Protein AF-A0A1G5XU68-F1 (afdb_monomer)

Sequence (215 aa):
MKKSHYMFIVIAGVYFLVAMTNLFGILNVGNNIFMALSLSALLLSISDFFYKSLMILENDNIFQCELQVMIKFLEQKEAADVVSPLILIDNYIGNLKMIKGYDPKYVFVNPAEFSKTKRYKFTYLLAIAFFVLGIMVFIFIPFINVDLINEREVASITLFAFAIMMLCMYLDEKNIDIQTTSAEIVGVKYPEVRRAFSDFDSYCFECYRYKKEKE

Structure (mmCIF, N/CA/C/O backbone):
data_AF-A0A1G5XU68-F1
#
_entry.id   AF-A0A1G5XU68-F1
#
loop_
_atom_site.group_PDB
_atom_site.id
_atom_site.type_symbol
_atom_site.label_atom_id
_atom_site.label_alt_id
_atom_site.label_comp_id
_atom_site.label_asym_id
_atom_site.label_entity_id
_atom_site.label_seq_id
_atom_site.pdbx_PDB_ins_code
_atom_site.Cartn_x
_atom_site.Cartn_y
_atom_site.Cartn_z
_atom_site.occupancy
_atom_site.B_iso_or_equiv
_atom_site.auth_seq_id
_atom_site.auth_comp_id
_atom_site.auth_asym_id
_atom_site.auth_atom_id
_atom_site.pdbx_PDB_model_num
ATOM 1 N N . MET A 1 1 ? -0.043 -15.123 10.222 1.00 42.09 1 MET A N 1
ATOM 2 C CA . MET A 1 1 ? -1.475 -15.060 10.609 1.00 42.09 1 MET A CA 1
ATOM 3 C C . MET A 1 1 ? -1.987 -16.227 11.481 1.00 42.09 1 MET A C 1
ATOM 5 O O . MET A 1 1 ? -2.922 -15.998 12.236 1.00 42.09 1 MET A O 1
ATOM 9 N N . LYS A 1 2 ? -1.388 -17.439 11.495 1.00 35.41 2 LYS A N 1
ATOM 10 C CA . LYS A 1 2 ? -1.884 -18.584 12.313 1.00 35.41 2 LYS A CA 1
ATOM 11 C C . LYS A 1 2 ? -1.953 -18.340 13.838 1.00 35.41 2 LYS A C 1
ATOM 13 O O . LYS A 1 2 ? -2.866 -18.831 14.485 1.00 35.41 2 LYS A O 1
ATOM 18 N N . LYS A 1 3 ? -1.046 -17.541 14.418 1.00 44.66 3 LYS A N 1
ATOM 19 C CA . LYS A 1 3 ? -1.071 -17.201 15.861 1.00 44.66 3 LYS A CA 1
ATOM 20 C C . LYS A 1 3 ? -2.170 -16.197 16.255 1.00 44.66 3 LYS A C 1
ATOM 22 O O . LYS A 1 3 ? -2.534 -16.140 17.421 1.00 44.66 3 LYS A O 1
ATOM 27 N N . SER A 1 4 ? -2.723 -15.444 15.300 1.00 49.56 4 SER A N 1
ATOM 28 C CA . SER A 1 4 ? -3.759 -14.430 15.563 1.00 49.56 4 SER A CA 1
ATOM 29 C C . SER A 1 4 ? -5.151 -15.044 15.775 1.00 49.56 4 SER A C 1
ATOM 31 O O . SER A 1 4 ? -5.946 -14.488 16.523 1.00 49.56 4 SER A O 1
ATOM 33 N N . HIS A 1 5 ? -5.423 -16.229 15.216 1.00 52.72 5 HIS A N 1
ATOM 34 C CA . HIS A 1 5 ? -6.726 -16.892 15.350 1.00 52.72 5 HIS A CA 1
ATOM 35 C C . HIS A 1 5 ? -6.989 -17.332 16.799 1.00 52.72 5 HIS A C 1
ATOM 37 O O . HIS A 1 5 ? -8.089 -17.165 17.316 1.00 52.72 5 HIS A O 1
ATOM 43 N N . TYR A 1 6 ? -5.950 -17.809 17.491 1.00 68.12 6 TYR A N 1
ATOM 44 C CA . TYR A 1 6 ? -6.038 -18.181 18.904 1.00 68.12 6 TYR A CA 1
ATOM 45 C C . TYR A 1 6 ? -6.293 -16.978 19.815 1.00 68.12 6 TYR A C 1
ATOM 47 O O . TYR A 1 6 ? -7.010 -17.110 20.798 1.00 68.12 6 TYR A O 1
ATOM 55 N N . MET A 1 7 ? -5.767 -15.797 19.476 1.00 58.59 7 MET A N 1
ATOM 56 C CA . MET A 1 7 ? -6.023 -14.577 20.246 1.00 58.59 7 MET A CA 1
ATOM 57 C C . MET A 1 7 ? -7.504 -14.177 20.178 1.00 58.59 7 MET A C 1
ATOM 59 O O . MET A 1 7 ? -8.079 -13.842 21.207 1.00 58.59 7 MET A O 1
ATOM 63 N N . PHE A 1 8 ? -8.147 -14.295 19.011 1.00 63.59 8 PHE A N 1
ATOM 64 C CA . PHE A 1 8 ? -9.586 -14.037 18.879 1.00 63.59 8 PHE A CA 1
ATOM 65 C C . PHE A 1 8 ? -10.440 -15.027 19.673 1.00 63.59 8 PHE A C 1
ATOM 67 O O . PHE A 1 8 ? -11.396 -14.616 20.321 1.00 63.59 8 PHE A O 1
ATOM 74 N N . ILE A 1 9 ? -10.068 -16.311 19.683 1.00 77.50 9 ILE A N 1
ATOM 75 C CA . ILE A 1 9 ? -10.756 -17.331 20.488 1.00 77.50 9 ILE A CA 1
ATOM 76 C C . ILE A 1 9 ? -10.599 -17.040 21.986 1.00 77.50 9 ILE A C 1
ATOM 78 O O . ILE A 1 9 ? -11.570 -17.137 22.732 1.00 77.50 9 ILE A O 1
ATOM 82 N N . VAL A 1 10 ? -9.400 -16.646 22.430 1.00 75.00 10 VAL A N 1
ATOM 83 C CA . VAL A 1 10 ? -9.152 -16.268 23.830 1.00 75.00 10 VAL A CA 1
ATOM 84 C C . VAL A 1 10 ? -9.979 -15.041 24.214 1.00 75.00 10 VAL A C 1
ATOM 86 O O . VAL A 1 10 ? -10.645 -15.068 25.243 1.00 75.00 10 VAL A O 1
ATOM 89 N N . ILE A 1 11 ? -10.004 -13.999 23.378 1.00 72.25 11 ILE A N 1
ATOM 90 C CA . ILE A 1 11 ? -10.820 -12.798 23.615 1.00 72.25 11 ILE A CA 1
ATOM 91 C C . ILE A 1 11 ? -12.309 -13.163 23.672 1.00 72.25 11 ILE A C 1
ATOM 93 O O . ILE A 1 11 ? -12.993 -12.763 24.609 1.00 72.25 11 ILE A O 1
ATOM 97 N N . ALA A 1 12 ? -12.804 -13.973 22.732 1.00 78.38 12 ALA A N 1
ATOM 98 C CA . ALA A 1 12 ? -14.190 -14.436 22.731 1.00 78.38 12 ALA A CA 1
ATOM 99 C C . ALA A 1 12 ? -14.537 -15.226 24.005 1.00 78.38 12 ALA A C 1
ATOM 101 O O . ALA A 1 12 ? -15.585 -14.993 24.603 1.00 78.38 12 ALA A O 1
ATOM 102 N N . GLY A 1 13 ? -13.640 -16.107 24.460 1.00 81.75 13 GLY A N 1
ATOM 103 C CA . GLY A 1 13 ? -13.803 -16.852 25.710 1.00 81.75 13 GLY A CA 1
ATOM 104 C C . GLY A 1 13 ? -13.844 -15.944 26.941 1.00 81.75 13 GLY A C 1
ATOM 105 O O . GLY A 1 13 ? -14.699 -16.121 27.805 1.00 81.75 13 GLY A O 1
ATOM 106 N N . VAL A 1 14 ? -12.974 -14.932 27.000 1.00 77.94 14 VAL A N 1
ATOM 107 C CA . VAL A 1 14 ? -12.976 -13.935 28.082 1.00 77.94 14 VAL A CA 1
ATOM 108 C C . VAL A 1 14 ? -14.287 -13.146 28.092 1.00 77.94 14 VAL A C 1
ATOM 110 O O . VAL A 1 14 ? -14.907 -13.033 29.145 1.00 77.94 14 VAL A O 1
ATOM 113 N N . TYR A 1 15 ? -14.763 -12.663 26.941 1.00 73.06 15 TYR A N 1
ATOM 114 C CA . TYR A 1 15 ? -16.032 -11.928 26.859 1.00 73.06 15 TYR A CA 1
ATOM 115 C C . TYR A 1 15 ? -17.247 -12.791 27.198 1.00 73.06 15 TYR A C 1
ATOM 117 O O . TYR A 1 15 ? -18.168 -12.313 27.857 1.00 73.06 15 TYR A O 1
ATOM 125 N N . PHE A 1 16 ? -17.235 -14.067 26.810 1.00 81.69 16 PHE A N 1
ATOM 126 C CA . PHE A 1 16 ? -18.268 -15.017 27.210 1.00 81.69 16 PHE A CA 1
ATOM 127 C C . PHE A 1 16 ? -18.298 -15.200 28.732 1.00 81.69 16 PHE A C 1
ATOM 129 O O . PHE A 1 16 ? -19.364 -15.126 29.338 1.00 81.69 16 PHE A O 1
ATOM 136 N N . LEU A 1 17 ? -17.134 -15.368 29.368 1.00 79.75 17 LEU A N 1
ATOM 137 C CA . LEU A 1 17 ? -17.038 -15.466 30.826 1.00 79.75 17 LEU A CA 1
ATOM 138 C C . LEU A 1 17 ? -17.522 -14.187 31.513 1.00 79.75 17 LEU A C 1
ATOM 140 O O . LEU A 1 17 ? -18.330 -14.283 32.431 1.00 79.75 17 LEU A O 1
ATOM 144 N N . VAL A 1 18 ? -17.104 -13.009 31.035 1.00 75.25 18 VAL A N 1
ATOM 145 C CA . VAL A 1 18 ? -17.568 -11.710 31.552 1.00 75.25 18 VAL A CA 1
ATOM 146 C C . VAL A 1 18 ? -19.093 -11.603 31.452 1.00 75.25 18 VAL A C 1
ATOM 148 O O . VAL A 1 18 ? -19.747 -11.270 32.441 1.00 75.25 18 VAL A O 1
ATOM 151 N N . ALA A 1 19 ? -19.678 -11.956 30.304 1.00 76.19 19 ALA A N 1
ATOM 152 C CA . ALA A 1 19 ? -21.125 -11.939 30.101 1.00 76.19 19 ALA A CA 1
ATOM 153 C C . ALA A 1 19 ? -21.862 -12.898 31.051 1.00 76.19 19 ALA A C 1
ATOM 155 O O . ALA A 1 19 ? -22.846 -12.500 31.673 1.00 76.19 19 ALA A O 1
ATOM 156 N N . MET A 1 20 ? -21.363 -14.127 31.225 1.00 77.19 20 MET A N 1
ATOM 157 C CA . MET A 1 20 ? -21.932 -15.089 32.175 1.00 77.19 20 MET A CA 1
ATOM 158 C C . MET A 1 20 ? -21.838 -14.569 33.613 1.00 77.19 20 MET A C 1
ATOM 160 O O . MET A 1 20 ? -22.822 -14.597 34.344 1.00 77.19 20 MET A O 1
ATOM 164 N N . THR A 1 21 ? -20.686 -14.040 34.027 1.00 77.44 21 THR A N 1
ATOM 165 C CA . THR A 1 21 ? -20.512 -13.493 35.382 1.00 77.44 21 THR A CA 1
ATOM 166 C C . THR A 1 21 ? -21.375 -12.259 35.649 1.00 77.44 21 THR A C 1
ATOM 168 O O . THR A 1 21 ? -21.818 -12.076 36.781 1.00 77.44 21 THR A O 1
ATOM 171 N N . ASN A 1 22 ? -21.665 -11.451 34.624 1.00 72.44 22 ASN A N 1
ATOM 172 C CA . ASN A 1 22 ? -22.612 -10.340 34.715 1.00 72.44 22 ASN A CA 1
ATOM 173 C C . ASN A 1 22 ? -24.056 -10.842 34.869 1.00 72.44 22 ASN A C 1
ATOM 175 O O . ASN A 1 22 ? -24.775 -10.393 35.755 1.00 72.44 22 ASN A O 1
ATOM 179 N N . LEU A 1 23 ? -24.460 -11.849 34.084 1.00 77.88 23 LEU A N 1
ATOM 180 C CA . LEU A 1 23 ? -25.776 -12.492 34.211 1.00 77.88 23 LEU A CA 1
ATOM 181 C C . LEU A 1 23 ? -26.014 -13.091 35.606 1.00 77.88 23 LEU A C 1
ATOM 183 O O . LEU A 1 23 ? -27.137 -13.061 36.102 1.00 77.88 23 LEU A O 1
ATOM 187 N N . PHE A 1 24 ? -24.964 -13.606 36.251 1.00 78.94 24 PHE A N 1
ATOM 188 C CA . PHE A 1 24 ? -25.027 -14.119 37.624 1.00 78.94 24 PHE A CA 1
ATOM 189 C C . PHE A 1 24 ? -24.862 -13.037 38.706 1.00 78.94 24 PHE A C 1
ATOM 191 O O . PHE A 1 24 ? -24.794 -13.373 39.887 1.00 78.94 24 PHE A O 1
ATOM 198 N N . GLY A 1 25 ? -24.780 -11.754 38.333 1.00 58.97 25 GLY A N 1
ATOM 199 C CA . GLY A 1 25 ? -24.644 -10.635 39.271 1.00 58.97 25 GLY A CA 1
ATOM 200 C C . GLY A 1 25 ? -23.306 -10.589 40.020 1.00 58.97 25 GLY A C 1
ATOM 201 O O . GLY A 1 25 ? -23.187 -9.880 41.015 1.00 58.97 25 GLY A O 1
ATOM 202 N N . ILE A 1 26 ? -22.301 -11.345 39.566 1.00 64.81 26 ILE A N 1
ATOM 203 C CA . ILE A 1 26 ? -20.952 -11.389 40.157 1.00 64.81 26 ILE A CA 1
ATOM 204 C C . ILE A 1 26 ? -20.131 -10.174 39.701 1.00 64.81 26 ILE A C 1
ATOM 206 O O . ILE A 1 26 ? -19.296 -9.664 40.444 1.00 64.81 26 ILE A O 1
ATOM 210 N N . LEU A 1 27 ? -20.370 -9.710 38.473 1.00 58.72 27 LEU A N 1
ATOM 211 C CA . LEU A 1 27 ? -19.670 -8.596 37.839 1.00 58.72 27 LEU A CA 1
ATOM 212 C C . LEU A 1 27 ? -20.686 -7.531 37.436 1.00 58.72 27 LEU A C 1
ATOM 214 O O . LEU A 1 27 ? -21.556 -7.805 36.623 1.00 58.72 27 LEU A O 1
ATOM 218 N N . ASN A 1 28 ? -20.575 -6.325 37.989 1.00 60.12 28 ASN A N 1
ATOM 219 C CA . ASN A 1 28 ? -21.469 -5.223 37.647 1.00 60.12 28 ASN A CA 1
ATOM 220 C C . ASN A 1 28 ? -20.895 -4.492 36.425 1.00 60.12 28 ASN A C 1
ATOM 222 O O . ASN A 1 28 ? -19.935 -3.730 36.549 1.00 60.12 28 ASN A O 1
ATOM 226 N N . VAL A 1 29 ? -21.409 -4.791 35.233 1.00 63.69 29 VAL A N 1
ATOM 227 C CA . VAL A 1 29 ? -21.000 -4.089 34.008 1.00 63.69 29 VAL A CA 1
ATOM 228 C C . VAL A 1 29 ? -21.755 -2.764 33.952 1.00 63.69 29 VAL A C 1
ATOM 230 O O . VAL A 1 29 ? -22.984 -2.755 33.958 1.00 63.69 29 VAL A O 1
ATOM 233 N N . GLY A 1 30 ? -21.026 -1.646 33.920 1.00 62.50 30 GLY A N 1
ATOM 234 C CA . GLY A 1 30 ? -21.628 -0.317 33.830 1.00 62.50 30 GLY A CA 1
ATOM 235 C C . GLY A 1 30 ? -22.312 -0.096 32.479 1.00 62.50 30 GLY A C 1
ATOM 236 O O . GLY A 1 30 ? -22.035 -0.796 31.502 1.00 62.50 30 GLY A O 1
ATOM 237 N N . ASN A 1 31 ? -23.162 0.927 32.369 1.00 67.62 31 ASN A N 1
ATOM 238 C CA . ASN A 1 31 ? -23.877 1.209 31.118 1.00 67.62 31 ASN A CA 1
ATOM 239 C C . ASN A 1 31 ? -22.933 1.635 29.959 1.00 67.62 31 ASN A C 1
ATOM 241 O O . ASN A 1 31 ? -23.344 1.714 28.801 1.00 67.62 31 ASN A O 1
ATOM 245 N N . ASN A 1 32 ? -21.643 1.859 30.226 1.00 80.69 32 ASN A N 1
ATOM 246 C CA . ASN A 1 32 ? -20.636 2.397 29.300 1.00 80.69 32 ASN A CA 1
ATOM 247 C C . ASN A 1 32 ? -20.267 1.502 28.100 1.00 80.69 32 ASN A C 1
ATOM 249 O O . ASN A 1 32 ? -19.361 1.845 27.338 1.00 80.69 32 ASN A O 1
ATOM 253 N N . ILE A 1 33 ? -20.944 0.368 27.903 1.00 82.88 33 ILE A N 1
ATOM 254 C CA . ILE A 1 33 ? -20.676 -0.586 26.816 1.00 82.88 33 ILE A CA 1
ATOM 255 C C . ILE A 1 33 ? -20.714 0.106 25.445 1.00 82.88 33 ILE A C 1
ATOM 257 O O . ILE A 1 33 ? -19.816 -0.095 24.628 1.00 82.88 33 ILE A O 1
ATOM 261 N N . PHE A 1 34 ? -21.710 0.961 25.193 1.00 83.56 34 PHE A N 1
ATOM 262 C CA . PHE A 1 34 ? -21.836 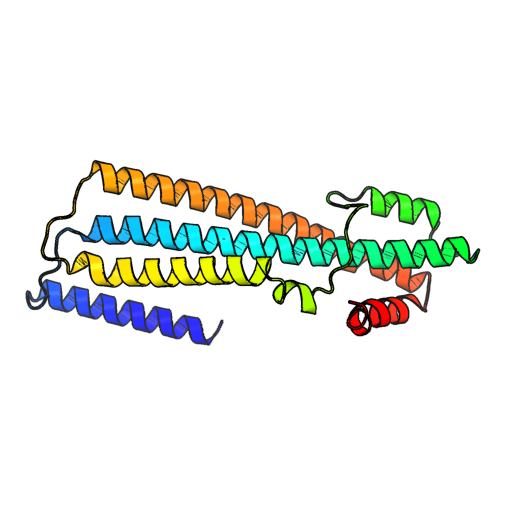1.664 23.910 1.00 83.56 34 PHE A CA 1
ATOM 263 C C . PHE A 1 34 ? -20.697 2.655 23.662 1.00 83.56 34 PHE A C 1
ATOM 265 O O . PHE A 1 34 ? -20.208 2.766 22.537 1.00 83.56 34 PHE A O 1
ATOM 272 N N . MET A 1 35 ? -20.231 3.333 24.712 1.00 85.75 35 MET A N 1
ATOM 273 C CA . MET A 1 35 ? -19.074 4.222 24.627 1.00 85.75 35 MET A CA 1
ATOM 274 C C . MET A 1 35 ? -17.794 3.426 24.345 1.00 85.75 35 MET A C 1
ATOM 276 O O . MET A 1 35 ? -17.024 3.789 23.457 1.00 85.75 35 MET A O 1
ATOM 280 N N . ALA A 1 36 ? -17.601 2.297 25.035 1.00 88.38 36 ALA A N 1
ATOM 281 C CA . ALA A 1 36 ? -16.465 1.401 24.825 1.00 88.38 36 ALA A CA 1
ATOM 282 C C . ALA A 1 36 ? -16.416 0.859 23.389 1.00 88.38 36 ALA A C 1
ATOM 284 O O . ALA A 1 36 ? -15.364 0.888 22.751 1.00 88.38 36 ALA A O 1
ATOM 285 N N . LEU A 1 37 ? -17.556 0.403 22.860 1.00 89.44 37 LEU A N 1
ATOM 286 C CA . LEU A 1 37 ? -17.691 -0.072 21.481 1.00 89.44 37 LEU A CA 1
ATOM 287 C C . LEU A 1 37 ? -17.380 1.032 20.469 1.00 89.44 37 LEU A C 1
ATOM 289 O O . LEU A 1 37 ? -16.582 0.825 19.562 1.00 89.44 37 LEU A O 1
ATOM 293 N N . SER A 1 38 ? -17.965 2.215 20.642 1.00 91.62 38 SER A N 1
ATOM 294 C CA . SER A 1 38 ? -17.815 3.310 19.677 1.00 91.62 38 SER A CA 1
ATOM 295 C C . SER A 1 38 ? -16.383 3.839 19.647 1.00 91.62 38 SER A C 1
ATOM 297 O O . SER A 1 38 ? -15.794 4.013 18.580 1.00 91.62 38 SER A O 1
ATOM 299 N N . LEU A 1 39 ? -15.786 4.053 20.824 1.00 92.38 39 LEU A N 1
ATOM 300 C CA . LEU A 1 39 ? -14.424 4.561 20.932 1.00 92.38 39 LEU A CA 1
ATOM 301 C C . LEU A 1 39 ? -13.397 3.517 20.479 1.00 92.38 39 LEU A C 1
ATOM 303 O O . LEU A 1 39 ? -12.459 3.864 19.763 1.00 92.38 39 LEU A O 1
ATOM 307 N N . SER A 1 40 ? -13.583 2.240 20.831 1.00 93.75 40 SER A N 1
ATOM 308 C CA . SER A 1 40 ? -12.710 1.178 20.316 1.00 93.75 40 SER A CA 1
ATOM 309 C C . SER A 1 40 ? -12.819 1.044 18.798 1.00 93.75 40 SER A C 1
ATOM 311 O O . SER A 1 40 ? -11.785 0.971 18.138 1.00 93.75 40 SER A O 1
ATOM 313 N N . ALA A 1 41 ? -14.024 1.111 18.224 1.00 93.19 41 ALA A N 1
ATOM 314 C CA . ALA A 1 41 ? -14.223 1.094 16.777 1.00 93.19 41 ALA A CA 1
ATOM 315 C C . ALA A 1 41 ? -13.503 2.258 16.081 1.00 93.19 41 ALA A C 1
ATOM 317 O O . ALA A 1 41 ? -12.834 2.041 15.069 1.00 93.19 41 ALA A O 1
ATOM 318 N N . LEU A 1 42 ? -13.563 3.472 16.638 1.00 96.12 42 LEU A N 1
ATOM 319 C CA . LEU A 1 42 ? -12.835 4.626 16.106 1.00 96.12 42 LEU A CA 1
ATOM 320 C C . LEU A 1 42 ? -11.317 4.396 16.115 1.00 96.12 42 LEU A C 1
ATOM 322 O O . LEU A 1 42 ? -10.658 4.573 15.091 1.00 96.12 42 LEU A O 1
ATOM 326 N N . LEU A 1 43 ? -10.759 3.977 17.254 1.00 96.50 43 LEU A N 1
ATOM 327 C CA . LEU A 1 43 ? -9.316 3.757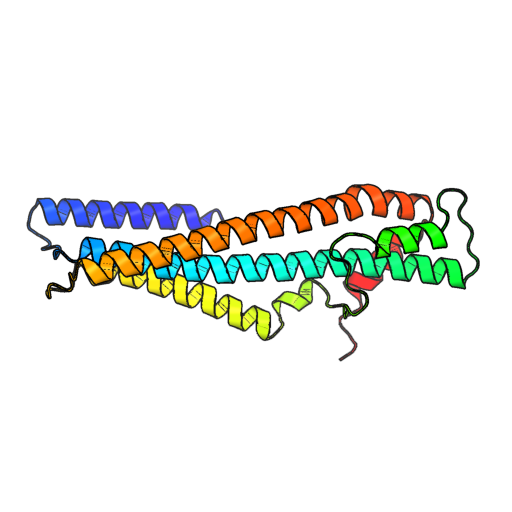 17.404 1.00 96.50 43 LEU A CA 1
ATOM 328 C C . LEU A 1 43 ? -8.811 2.623 16.502 1.00 96.50 43 LEU A C 1
ATOM 330 O O . LEU A 1 43 ? -7.773 2.765 15.856 1.00 96.50 43 LEU A O 1
ATOM 334 N N . LEU A 1 44 ? -9.563 1.525 16.403 1.00 94.25 44 LEU A N 1
ATOM 335 C CA . LEU A 1 44 ? -9.247 0.421 15.497 1.00 94.25 44 LEU A CA 1
ATOM 336 C C . LEU A 1 44 ? -9.331 0.853 14.027 1.00 94.25 44 LEU A C 1
ATOM 338 O O . LEU A 1 44 ? -8.468 0.475 13.239 1.00 94.25 44 LEU A O 1
ATOM 342 N N . SER A 1 45 ? -10.297 1.699 13.663 1.00 94.94 45 SER A N 1
ATOM 343 C CA . SER A 1 45 ? -10.413 2.232 12.298 1.00 94.94 45 SER A CA 1
ATOM 344 C C . SER A 1 45 ? -9.251 3.168 11.946 1.00 94.94 45 SER A C 1
ATOM 346 O O . SER A 1 45 ? -8.712 3.094 10.847 1.00 94.94 45 SER A O 1
ATOM 348 N N . ILE A 1 46 ? -8.805 4.011 12.886 1.00 96.75 46 ILE A N 1
ATOM 349 C CA . ILE A 1 46 ? -7.607 4.854 12.714 1.00 96.75 46 ILE A CA 1
ATOM 350 C C . ILE A 1 46 ? -6.354 3.988 12.537 1.00 96.75 46 ILE A C 1
ATOM 352 O O . ILE A 1 46 ? -5.510 4.275 11.686 1.00 96.75 46 ILE A O 1
ATOM 356 N N . SER A 1 47 ? -6.226 2.924 13.333 1.00 96.94 47 SER A N 1
ATOM 357 C CA . SER A 1 47 ? -5.135 1.957 13.196 1.00 96.94 47 SER A CA 1
ATOM 358 C C . SER A 1 47 ? -5.106 1.334 11.797 1.00 96.94 47 SER A C 1
ATOM 360 O O . SER A 1 47 ? -4.061 1.353 11.139 1.00 96.94 47 SER A O 1
ATOM 362 N N . ASP A 1 48 ? -6.260 0.860 11.321 1.00 94.25 48 ASP A N 1
ATOM 363 C CA . ASP A 1 48 ? -6.420 0.264 9.993 1.00 94.25 48 ASP A CA 1
ATOM 364 C C . ASP A 1 48 ? -6.082 1.263 8.878 1.00 94.25 48 ASP A C 1
ATOM 366 O O . ASP A 1 48 ? -5.341 0.937 7.953 1.00 94.25 48 ASP A O 1
ATOM 370 N N . PHE A 1 49 ? -6.514 2.520 9.011 1.00 95.94 49 PHE A N 1
ATOM 371 C CA . PHE A 1 49 ? -6.178 3.591 8.071 1.00 95.94 49 PHE A CA 1
ATOM 372 C C . PHE A 1 49 ? -4.662 3.780 7.922 1.00 95.94 49 PHE A C 1
ATOM 374 O O . PHE A 1 49 ? -4.145 3.847 6.800 1.00 95.94 49 PHE A O 1
ATOM 381 N N . PHE A 1 50 ? -3.926 3.846 9.037 1.00 95.81 50 PHE A N 1
ATOM 382 C CA . PHE A 1 50 ? -2.468 3.974 8.997 1.00 95.81 50 PHE A CA 1
ATOM 383 C C . PHE A 1 50 ? -1.802 2.739 8.392 1.00 95.81 50 PHE A C 1
ATOM 385 O O . PHE A 1 50 ? -0.864 2.878 7.605 1.00 95.81 50 PHE A O 1
ATOM 392 N N . TYR A 1 51 ? -2.292 1.546 8.725 1.00 94.44 51 TYR A N 1
ATOM 393 C CA . TYR A 1 51 ? -1.769 0.300 8.177 1.00 94.44 51 TYR A CA 1
ATOM 394 C C . TYR A 1 51 ? -1.985 0.205 6.658 1.00 94.44 51 TYR A C 1
ATOM 396 O O . TYR A 1 51 ? -1.038 -0.035 5.912 1.00 94.44 51 TYR A O 1
ATOM 404 N N . LYS A 1 52 ? -3.195 0.489 6.169 1.00 94.38 52 LYS A N 1
ATOM 405 C CA . LYS A 1 52 ? -3.512 0.504 4.731 1.00 94.38 52 LYS A CA 1
ATOM 406 C C . LYS A 1 52 ? -2.742 1.578 3.974 1.00 94.38 52 LYS A C 1
ATOM 408 O O . LYS A 1 52 ? -2.235 1.324 2.884 1.00 94.38 52 LYS A O 1
ATOM 413 N N . SER A 1 53 ? -2.569 2.752 4.580 1.00 93.75 53 SER A N 1
ATOM 414 C CA . SER A 1 53 ? -1.720 3.808 4.019 1.00 93.75 53 SER A CA 1
ATOM 415 C C . SER A 1 53 ? -0.271 3.345 3.836 1.00 93.75 53 SER A C 1
ATOM 417 O O . SER A 1 53 ? 0.350 3.669 2.826 1.00 93.75 53 SER A O 1
ATOM 419 N N . LEU A 1 54 ? 0.271 2.570 4.784 1.00 93.06 54 LEU A N 1
ATOM 420 C CA . LEU A 1 54 ? 1.601 1.971 4.649 1.00 93.06 54 LEU A CA 1
ATOM 421 C C . LEU A 1 54 ? 1.664 0.955 3.513 1.00 93.06 54 LEU A C 1
ATOM 423 O O . LEU A 1 54 ? 2.613 1.007 2.737 1.00 93.06 54 LEU A O 1
ATOM 427 N N . MET A 1 55 ? 0.662 0.079 3.393 1.00 91.38 55 MET A N 1
ATOM 428 C CA . MET A 1 55 ? 0.633 -0.906 2.309 1.00 91.38 55 MET A CA 1
ATOM 429 C C . MET A 1 55 ? 0.619 -0.238 0.934 1.00 91.38 55 MET A C 1
ATOM 431 O O . MET A 1 55 ? 1.353 -0.666 0.051 1.00 91.38 55 MET A O 1
ATOM 435 N N . ILE A 1 56 ? -0.159 0.837 0.761 1.00 93.38 56 ILE A N 1
ATOM 436 C CA . ILE A 1 56 ? -0.162 1.607 -0.491 1.00 93.38 56 ILE A CA 1
ATOM 437 C C . ILE A 1 56 ? 1.227 2.161 -0.781 1.00 93.38 56 ILE A C 1
ATOM 439 O O . ILE A 1 56 ? 1.696 2.045 -1.904 1.00 93.38 56 ILE A O 1
ATOM 443 N N . LEU A 1 57 ? 1.884 2.767 0.212 1.00 91.00 57 LEU A N 1
ATOM 444 C CA . LEU A 1 57 ? 3.219 3.334 0.025 1.00 91.00 57 LEU A CA 1
ATOM 445 C C . LEU A 1 57 ? 4.257 2.263 -0.334 1.00 91.00 57 LEU A C 1
ATOM 447 O O . LEU A 1 57 ? 5.134 2.515 -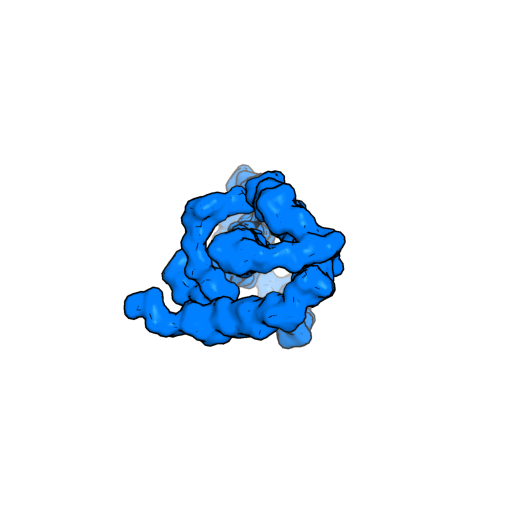1.153 1.00 91.00 57 LEU A O 1
ATOM 451 N N . GLU A 1 58 ? 4.166 1.081 0.272 1.00 91.00 58 GLU A N 1
ATOM 452 C CA . GLU A 1 58 ? 5.057 -0.040 -0.025 1.00 91.00 58 GLU A CA 1
ATOM 453 C C . GLU A 1 58 ? 4.807 -0.608 -1.427 1.00 91.00 58 GLU A C 1
ATOM 455 O O . GLU A 1 58 ? 5.754 -0.770 -2.194 1.00 91.00 58 GLU A O 1
ATOM 460 N N . ASN A 1 59 ? 3.545 -0.847 -1.791 1.00 92.38 59 ASN A N 1
ATOM 461 C CA . ASN A 1 59 ? 3.185 -1.371 -3.108 1.00 92.38 59 ASN A CA 1
ATOM 462 C C . ASN A 1 59 ? 3.466 -0.361 -4.223 1.00 92.38 59 ASN A C 1
ATOM 464 O O . ASN A 1 59 ? 3.958 -0.752 -5.276 1.00 92.38 59 ASN A O 1
ATOM 468 N N . ASP A 1 60 ? 3.230 0.931 -3.986 1.00 92.31 60 ASP A N 1
ATOM 469 C CA . ASP A 1 60 ? 3.629 1.994 -4.910 1.00 92.31 60 ASP A CA 1
ATOM 470 C C . ASP A 1 60 ? 5.154 2.019 -5.069 1.00 92.31 60 ASP A C 1
ATOM 472 O O . ASP A 1 60 ? 5.653 2.016 -6.187 1.00 92.31 60 ASP A O 1
ATOM 476 N N . ASN A 1 61 ? 5.922 1.921 -3.977 1.00 91.06 61 ASN A N 1
ATOM 477 C CA . ASN A 1 61 ? 7.381 1.842 -4.062 1.00 91.06 61 ASN A CA 1
ATOM 478 C C . ASN A 1 61 ? 7.865 0.628 -4.876 1.00 91.06 61 ASN A C 1
ATOM 480 O O . ASN A 1 61 ? 8.800 0.758 -5.665 1.00 91.06 61 ASN A O 1
ATOM 484 N N . ILE A 1 62 ? 7.249 -0.544 -4.689 1.00 90.25 62 ILE A N 1
ATOM 485 C CA . ILE A 1 62 ? 7.554 -1.753 -5.470 1.00 90.25 62 ILE A CA 1
ATOM 486 C C . ILE A 1 62 ? 7.250 -1.514 -6.950 1.00 90.25 62 ILE A C 1
ATOM 488 O O . ILE A 1 62 ? 8.125 -1.710 -7.791 1.00 90.25 62 ILE A O 1
ATOM 492 N N . PHE A 1 63 ? 6.059 -1.008 -7.253 1.00 92.88 63 PHE A N 1
ATOM 493 C CA . PHE A 1 63 ? 5.621 -0.692 -8.608 1.00 92.88 63 PHE A CA 1
ATOM 494 C C . PHE A 1 63 ? 6.557 0.305 -9.316 1.00 92.88 63 PHE A C 1
ATOM 496 O O . PHE A 1 63 ? 7.010 0.051 -10.435 1.00 92.88 63 PHE A O 1
ATOM 503 N N . GLN A 1 64 ? 6.921 1.412 -8.657 1.00 91.88 64 GLN A N 1
ATOM 504 C CA . GLN A 1 64 ? 7.873 2.382 -9.213 1.00 91.88 64 GLN A CA 1
ATOM 505 C C . GLN A 1 64 ? 9.244 1.751 -9.455 1.00 91.88 64 GLN A C 1
ATOM 507 O O . GLN A 1 64 ? 9.892 2.022 -10.466 1.00 91.88 64 GLN A O 1
ATOM 512 N N . CYS A 1 65 ? 9.698 0.912 -8.523 1.00 89.69 65 CYS A N 1
ATOM 513 C CA . CYS A 1 65 ? 10.966 0.207 -8.621 1.00 89.69 65 CYS A CA 1
ATOM 514 C C . CYS A 1 65 ? 10.992 -0.723 -9.844 1.00 89.69 65 CYS A C 1
ATOM 516 O O . CYS A 1 65 ? 11.952 -0.684 -10.613 1.00 89.69 65 CYS A O 1
ATOM 518 N N . GLU A 1 66 ? 9.925 -1.489 -10.071 1.00 90.19 66 GLU A N 1
ATOM 519 C CA . GLU A 1 66 ? 9.778 -2.372 -11.233 1.00 90.19 66 GLU A CA 1
ATOM 520 C C . GLU A 1 66 ? 9.824 -1.596 -12.555 1.00 90.19 66 GLU A C 1
ATOM 522 O O . GLU A 1 66 ? 10.623 -1.902 -13.446 1.00 90.19 66 GLU A O 1
ATOM 527 N N . LEU A 1 67 ? 9.032 -0.524 -12.660 1.00 92.06 67 LEU A N 1
ATOM 528 C CA . LEU A 1 67 ? 9.031 0.341 -13.840 1.00 92.06 67 LEU A CA 1
ATOM 529 C C . LEU A 1 67 ? 10.405 0.948 -14.109 1.00 92.06 67 LEU A C 1
ATOM 531 O O . LEU A 1 67 ? 10.888 0.921 -15.238 1.00 92.06 67 LEU A O 1
ATOM 535 N N . GLN A 1 68 ? 11.053 1.486 -13.080 1.00 89.75 68 GLN A N 1
ATOM 536 C CA . GLN A 1 68 ? 12.330 2.180 -13.221 1.00 89.75 68 GLN A CA 1
ATOM 537 C C . GLN A 1 68 ? 13.479 1.239 -13.567 1.00 89.75 68 GLN A C 1
ATOM 539 O O . GLN A 1 68 ? 14.352 1.621 -14.343 1.00 89.75 68 GLN A O 1
ATOM 544 N N . VAL A 1 69 ? 13.499 0.019 -13.023 1.00 90.19 69 VAL A N 1
ATOM 545 C CA . VAL A 1 69 ? 14.495 -0.995 -13.403 1.00 90.19 69 VAL A CA 1
ATOM 546 C C . VAL A 1 69 ? 14.337 -1.356 -14.877 1.00 90.19 69 VAL A C 1
ATOM 548 O O . VAL A 1 69 ? 15.323 -1.350 -15.611 1.00 90.19 69 VAL A O 1
ATOM 551 N N . MET A 1 70 ? 13.105 -1.599 -15.329 1.00 91.81 70 MET A N 1
ATOM 552 C CA . MET A 1 70 ? 12.834 -1.940 -16.724 1.00 91.81 70 MET A CA 1
ATOM 553 C C . MET A 1 70 ? 13.151 -0.781 -17.680 1.00 91.81 70 MET A C 1
ATOM 555 O O . MET A 1 70 ? 13.825 -0.994 -18.683 1.00 91.81 70 MET A O 1
ATOM 559 N N . ILE A 1 71 ? 12.730 0.447 -17.356 1.00 92.56 71 ILE A N 1
ATOM 560 C CA . ILE A 1 71 ? 13.033 1.640 -18.161 1.00 92.56 71 ILE A CA 1
ATOM 561 C C . ILE A 1 71 ? 14.546 1.843 -18.264 1.00 92.56 71 ILE A C 1
ATOM 563 O O . ILE A 1 71 ? 15.054 1.982 -19.369 1.00 92.56 71 ILE A O 1
ATOM 567 N N . LYS A 1 72 ? 15.283 1.793 -17.148 1.00 91.75 72 LYS A N 1
ATOM 568 C CA . LYS A 1 72 ? 16.742 1.996 -17.161 1.00 91.75 72 LYS A CA 1
ATOM 569 C C . LYS A 1 72 ? 17.479 0.921 -17.938 1.00 91.75 72 LYS A C 1
ATOM 571 O O . LYS A 1 72 ? 18.451 1.231 -18.617 1.00 91.75 72 LYS A O 1
ATOM 576 N N . PHE A 1 73 ? 17.034 -0.328 -17.843 1.00 93.88 73 PHE A N 1
ATOM 577 C CA . PHE A 1 73 ? 17.597 -1.403 -18.648 1.00 93.88 73 PHE A CA 1
ATOM 578 C C . PHE A 1 73 ? 17.413 -1.129 -20.144 1.00 93.88 73 PHE A C 1
ATOM 580 O O . PHE A 1 73 ? 18.365 -1.218 -20.912 1.00 93.88 73 PHE A O 1
ATOM 587 N N . LEU A 1 74 ? 16.202 -0.749 -20.552 1.00 93.62 74 LEU A N 1
ATOM 588 C CA . LEU A 1 74 ? 15.891 -0.446 -21.945 1.00 93.62 74 LEU A CA 1
ATOM 589 C C . LEU A 1 74 ? 16.646 0.791 -22.451 1.00 93.62 74 LEU A C 1
ATOM 591 O O . LEU A 1 74 ? 17.225 0.727 -23.529 1.00 93.62 74 LEU A O 1
ATOM 595 N N . GLU A 1 75 ? 16.743 1.856 -21.653 1.00 93.81 75 GLU A N 1
ATOM 596 C CA . GLU A 1 75 ? 17.544 3.049 -21.974 1.00 93.81 75 GLU A CA 1
ATOM 597 C C . GLU A 1 75 ? 19.037 2.701 -22.139 1.00 93.81 75 GLU A C 1
ATOM 599 O O . GLU A 1 75 ? 19.712 3.248 -23.007 1.00 93.81 75 GLU A O 1
ATOM 604 N N . GLN A 1 76 ? 19.570 1.751 -21.357 1.00 93.38 76 GLN A N 1
ATOM 605 C CA . GLN A 1 76 ? 20.940 1.254 -21.547 1.00 93.38 76 GLN A CA 1
ATOM 606 C C . GLN A 1 76 ? 21.107 0.471 -22.854 1.00 93.38 76 GLN A C 1
ATOM 608 O O . GLN A 1 76 ? 22.174 0.536 -23.464 1.00 93.38 76 GLN A O 1
ATOM 613 N N . LYS A 1 77 ? 20.083 -0.274 -23.286 1.00 93.56 77 LYS A N 1
ATOM 614 C CA . LYS A 1 77 ? 20.102 -1.002 -24.564 1.00 93.56 77 LYS A CA 1
ATOM 615 C C . LYS A 1 77 ? 20.004 -0.059 -25.755 1.00 93.56 77 LYS A C 1
ATOM 617 O O . LYS A 1 77 ? 20.763 -0.238 -26.703 1.00 93.56 77 LYS A O 1
ATOM 622 N N . GLU A 1 78 ? 19.140 0.948 -25.666 1.00 90.62 78 GLU A N 1
ATOM 623 C CA . GLU A 1 78 ? 19.017 2.027 -26.650 1.00 90.62 78 GLU A CA 1
ATOM 624 C C . GLU A 1 78 ? 20.346 2.774 -26.805 1.00 90.62 78 GLU A C 1
ATOM 626 O O . GLU A 1 78 ? 20.882 2.856 -27.902 1.00 90.62 78 GLU A O 1
ATOM 631 N N . ALA A 1 79 ? 20.952 3.216 -25.696 1.00 91.88 79 ALA A N 1
ATOM 632 C CA . ALA A 1 79 ? 22.229 3.933 -25.715 1.00 91.88 79 ALA A CA 1
ATOM 633 C C . ALA A 1 79 ? 23.418 3.093 -26.220 1.00 91.88 79 ALA A C 1
ATOM 635 O O . ALA A 1 79 ? 24.449 3.649 -26.594 1.00 91.88 79 ALA A O 1
ATOM 636 N N . ALA A 1 80 ? 23.299 1.764 -26.192 1.00 91.75 80 ALA A N 1
ATOM 637 C CA . ALA A 1 80 ? 24.291 0.832 -26.721 1.00 91.75 80 ALA A CA 1
ATOM 638 C C . ALA A 1 80 ? 23.978 0.374 -28.160 1.00 91.75 80 ALA A C 1
ATOM 640 O O . ALA A 1 80 ? 24.610 -0.571 -28.635 1.00 91.75 80 ALA A O 1
ATOM 641 N N . ASP A 1 81 ? 22.997 0.998 -28.826 1.00 88.12 81 ASP A N 1
ATOM 642 C CA . ASP A 1 81 ? 22.521 0.664 -30.175 1.00 88.12 81 ASP A CA 1
ATOM 643 C C . ASP A 1 81 ? 22.132 -0.823 -30.336 1.00 88.12 81 ASP A C 1
ATOM 645 O O . ASP A 1 81 ? 22.241 -1.420 -31.413 1.00 88.12 81 ASP A O 1
ATOM 649 N N . VAL A 1 82 ? 21.677 -1.465 -29.252 1.00 87.19 82 VAL A N 1
ATOM 650 C CA . VAL A 1 82 ? 21.269 -2.873 -29.277 1.00 87.19 82 VAL A CA 1
ATOM 651 C C . VAL A 1 82 ? 19.858 -2.970 -29.837 1.00 87.19 82 VAL A C 1
ATOM 653 O O . VAL A 1 82 ? 18.895 -2.545 -29.208 1.00 87.19 82 VAL A O 1
ATOM 656 N N . VAL A 1 83 ? 19.713 -3.604 -30.998 1.00 83.56 83 VAL A N 1
ATOM 657 C CA . VAL A 1 83 ? 18.412 -3.788 -31.650 1.00 83.56 83 VAL A CA 1
ATOM 658 C C . VAL A 1 83 ? 17.799 -5.134 -31.263 1.00 83.56 83 VAL A C 1
ATOM 660 O O . VAL A 1 83 ? 18.468 -6.167 -31.306 1.00 83.56 83 VAL A O 1
ATOM 663 N N . SER A 1 84 ? 16.503 -5.138 -30.938 1.00 84.44 84 SER A N 1
ATOM 664 C CA . SER A 1 84 ? 15.715 -6.361 -30.761 1.00 84.44 84 SER A CA 1
ATOM 665 C C . SER A 1 84 ? 14.655 -6.485 -31.859 1.00 84.44 84 SER A C 1
ATOM 667 O O . SER A 1 84 ? 13.948 -5.517 -32.129 1.00 84.44 84 SER A O 1
ATOM 669 N N . PRO A 1 85 ? 14.468 -7.670 -32.468 1.00 81.56 85 PRO A N 1
ATOM 670 C CA . PRO A 1 85 ? 13.378 -7.895 -33.416 1.00 81.56 85 PRO A CA 1
ATOM 671 C C . PRO A 1 85 ? 12.007 -8.023 -32.731 1.00 81.56 85 PRO A C 1
ATOM 673 O O . PRO A 1 85 ? 10.985 -8.024 -33.412 1.00 81.56 85 PRO A O 1
ATOM 676 N N . LEU A 1 86 ? 11.973 -8.175 -31.402 1.00 85.25 86 LEU A N 1
ATOM 677 C CA . LEU A 1 86 ? 10.746 -8.422 -30.641 1.00 85.25 86 LEU A CA 1
ATOM 678 C C . LEU A 1 86 ? 10.139 -7.149 -30.052 1.00 85.25 86 LEU A C 1
ATOM 680 O O . LEU A 1 86 ? 8.929 -7.104 -29.842 1.00 85.25 86 LEU A O 1
ATOM 684 N N . ILE A 1 87 ? 10.958 -6.129 -29.782 1.00 87.25 87 ILE A N 1
ATOM 685 C CA . ILE A 1 87 ? 10.501 -4.868 -29.199 1.00 87.25 87 ILE A CA 1
ATOM 686 C C . ILE A 1 87 ? 11.207 -3.674 -29.839 1.00 87.25 87 ILE A C 1
ATOM 688 O O . ILE A 1 87 ? 12.420 -3.676 -30.034 1.00 87.25 87 ILE A O 1
ATOM 692 N N . LEU A 1 88 ? 10.433 -2.627 -30.121 1.00 88.88 88 LEU A N 1
ATOM 693 C CA . LEU A 1 88 ? 10.953 -1.305 -30.462 1.00 88.88 88 LEU A CA 1
ATOM 694 C C . LEU A 1 88 ? 11.198 -0.548 -29.157 1.00 88.88 88 LEU A C 1
ATOM 696 O O . LEU A 1 88 ? 10.235 -0.163 -28.492 1.00 88.88 88 LEU A O 1
ATOM 700 N N . ILE A 1 89 ? 12.468 -0.392 -28.783 1.00 88.44 89 ILE A N 1
ATOM 701 C CA . ILE A 1 89 ? 12.887 0.054 -27.447 1.00 88.44 89 ILE A CA 1
ATOM 702 C C . ILE A 1 89 ? 12.287 1.420 -27.092 1.00 88.44 89 ILE A C 1
ATOM 704 O O . ILE A 1 89 ? 11.597 1.520 -26.079 1.00 88.44 89 ILE A O 1
ATOM 708 N N . ASP A 1 90 ? 12.435 2.421 -27.959 1.00 86.62 90 ASP A N 1
ATOM 709 C CA . ASP A 1 90 ? 11.988 3.800 -27.716 1.00 86.62 90 ASP A CA 1
ATOM 710 C C . ASP A 1 90 ? 10.470 3.865 -27.481 1.00 86.62 90 ASP A C 1
ATOM 712 O O . ASP A 1 90 ? 9.983 4.463 -26.518 1.00 86.62 90 ASP A O 1
ATOM 716 N N . ASN A 1 91 ? 9.704 3.166 -28.328 1.00 89.06 91 ASN A N 1
ATOM 717 C CA . ASN A 1 91 ? 8.249 3.069 -28.203 1.00 89.06 91 ASN A CA 1
ATOM 718 C C . ASN A 1 91 ? 7.846 2.342 -26.916 1.00 89.06 91 ASN A C 1
ATOM 720 O O . ASN A 1 91 ? 6.868 2.712 -26.265 1.00 89.06 91 ASN A O 1
ATOM 724 N N . TYR A 1 92 ? 8.590 1.303 -26.539 1.00 91.31 92 TYR A N 1
ATOM 725 C CA . TYR A 1 92 ? 8.320 0.539 -25.330 1.00 91.31 92 TYR A CA 1
ATOM 726 C C . TYR A 1 92 ? 8.584 1.381 -24.077 1.00 91.31 92 TYR A C 1
ATOM 728 O O . TYR A 1 92 ? 7.731 1.432 -23.194 1.00 91.31 92 TYR A O 1
ATOM 736 N N . ILE A 1 93 ? 9.696 2.122 -24.032 1.00 91.94 93 ILE A N 1
ATOM 737 C CA . ILE A 1 93 ? 9.994 3.090 -22.967 1.00 91.94 93 ILE A CA 1
ATOM 738 C C . ILE A 1 93 ? 8.886 4.146 -22.879 1.00 91.94 93 ILE A C 1
ATOM 740 O O . ILE A 1 93 ? 8.399 4.428 -21.783 1.00 91.94 93 ILE A O 1
ATOM 744 N N . GLY A 1 94 ? 8.455 4.701 -24.017 1.00 90.12 94 GLY A N 1
ATOM 745 C CA . GLY A 1 94 ? 7.353 5.662 -24.078 1.00 90.12 94 GLY A CA 1
ATOM 746 C C . GLY A 1 94 ? 6.064 5.112 -23.465 1.00 90.12 94 GLY A C 1
ATOM 747 O O . GLY A 1 94 ? 5.458 5.761 -22.615 1.00 90.12 94 GLY A O 1
ATOM 748 N N . ASN A 1 95 ? 5.690 3.880 -23.818 1.00 91.62 95 ASN A N 1
ATOM 749 C CA . ASN A 1 95 ? 4.515 3.212 -23.258 1.00 91.62 95 ASN A CA 1
ATOM 750 C C . ASN A 1 95 ? 4.632 2.988 -21.746 1.00 91.62 95 ASN A C 1
ATOM 752 O O . ASN A 1 95 ? 3.671 3.238 -21.024 1.00 91.62 95 ASN A O 1
ATOM 756 N N . LEU A 1 96 ? 5.803 2.574 -21.253 1.00 91.50 96 LEU A N 1
ATOM 757 C CA . LEU A 1 96 ? 6.038 2.384 -19.819 1.00 91.50 96 LEU A CA 1
ATOM 758 C C . LEU A 1 96 ? 5.923 3.695 -19.032 1.00 91.50 96 LEU A C 1
ATOM 760 O O . LEU A 1 96 ? 5.321 3.716 -17.961 1.00 91.50 96 LEU A O 1
ATOM 764 N N . LYS A 1 97 ? 6.440 4.801 -19.582 1.00 91.75 97 LYS A N 1
ATOM 765 C CA . LYS A 1 97 ? 6.347 6.142 -18.979 1.00 91.75 97 LYS A CA 1
ATOM 766 C C . LYS A 1 97 ? 4.918 6.707 -18.979 1.00 91.75 97 LYS A C 1
ATOM 768 O O . LYS A 1 97 ? 4.640 7.642 -18.234 1.00 91.75 97 LYS A O 1
ATOM 773 N N . MET A 1 98 ? 4.012 6.153 -19.788 1.00 91.69 98 MET A N 1
ATOM 774 C CA . MET A 1 98 ? 2.590 6.525 -19.817 1.00 91.69 98 MET A CA 1
ATOM 775 C C . MET A 1 98 ? 1.714 5.695 -18.867 1.00 91.69 98 MET A C 1
ATOM 777 O O . MET A 1 98 ? 0.527 5.996 -18.726 1.00 91.69 98 MET A O 1
ATOM 781 N N . ILE A 1 99 ? 2.257 4.663 -18.208 1.00 91.56 99 ILE A N 1
ATOM 782 C CA . ILE A 1 99 ? 1.484 3.842 -17.269 1.00 91.56 99 ILE A CA 1
ATOM 783 C C . ILE A 1 99 ? 1.009 4.711 -16.099 1.00 91.56 99 ILE A C 1
ATOM 785 O O . ILE A 1 99 ? 1.774 5.470 -15.497 1.00 91.56 99 ILE A O 1
ATOM 789 N N . LYS A 1 100 ? -0.282 4.590 -15.764 1.00 86.00 100 LYS A N 1
ATOM 790 C CA . LYS A 1 100 ? -0.903 5.331 -14.663 1.00 86.00 100 LYS A CA 1
ATOM 791 C C . LYS A 1 100 ? -0.124 5.092 -13.371 1.00 86.00 100 LYS A C 1
ATOM 793 O O . LYS A 1 100 ? 0.074 3.957 -12.955 1.00 86.00 100 LYS A O 1
ATOM 798 N N . GLY A 1 101 ? 0.258 6.187 -12.723 1.00 84.06 101 GLY A N 1
ATOM 799 C CA . GLY A 1 101 ? 1.005 6.157 -11.471 1.00 84.06 101 GLY A CA 1
ATOM 800 C C . GLY A 1 101 ? 2.513 6.274 -11.643 1.00 84.06 101 GLY A C 1
ATOM 801 O O . GLY A 1 101 ? 3.160 6.556 -10.648 1.00 84.06 101 GLY A O 1
ATOM 802 N N . TYR A 1 102 ? 3.083 6.137 -12.846 1.00 89.25 102 TYR A N 1
ATOM 803 C CA . TYR A 1 102 ? 4.519 6.352 -13.059 1.00 89.25 102 TYR A CA 1
ATOM 804 C C . TYR A 1 102 ? 4.970 7.741 -12.571 1.00 89.25 102 TYR A C 1
ATOM 806 O O . TYR A 1 102 ? 4.408 8.762 -12.976 1.00 89.25 102 TYR A O 1
ATOM 814 N N . ASP A 1 103 ? 6.007 7.774 -11.729 1.00 88.56 103 ASP A N 1
ATOM 815 C CA . ASP A 1 103 ? 6.650 9.009 -11.278 1.00 88.56 103 ASP A CA 1
ATOM 816 C C . ASP A 1 103 ? 8.068 9.137 -11.875 1.00 88.56 103 ASP A C 1
ATOM 818 O O . ASP A 1 103 ? 8.986 8.399 -11.491 1.00 88.56 103 ASP A O 1
ATOM 822 N N . PRO A 1 104 ? 8.308 10.107 -12.780 1.00 82.94 104 PRO A N 1
ATOM 823 C CA . PRO A 1 104 ? 9.633 10.331 -13.353 1.00 82.94 104 PRO A CA 1
ATOM 824 C C . PRO A 1 104 ? 10.656 10.837 -12.327 1.00 82.94 104 PRO A C 1
ATOM 826 O O . PRO A 1 104 ? 11.858 10.738 -12.568 1.00 82.94 104 PRO A O 1
ATOM 829 N N . LYS A 1 105 ? 10.208 11.387 -11.190 1.00 85.25 105 LYS A N 1
ATOM 830 C CA . LYS A 1 105 ? 11.067 11.899 -10.111 1.00 85.25 105 LYS A CA 1
ATOM 831 C C . LYS A 1 105 ? 11.325 10.865 -9.017 1.00 85.25 105 LYS A C 1
ATOM 833 O O . LYS A 1 105 ? 12.002 11.188 -8.039 1.00 85.25 105 LYS A O 1
ATOM 838 N N . TYR A 1 106 ? 10.814 9.644 -9.170 1.00 84.56 106 TYR A N 1
ATOM 839 C 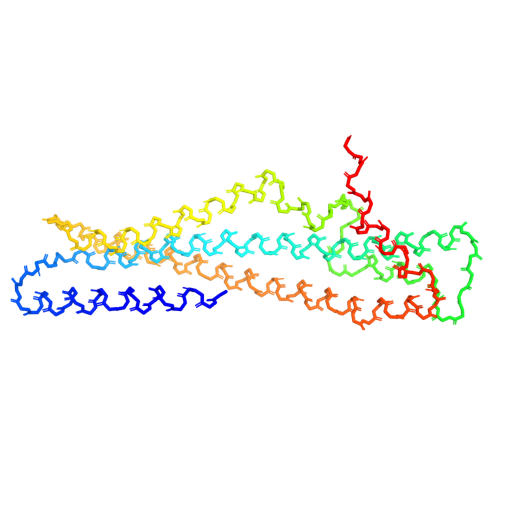CA . TYR A 1 106 ? 10.989 8.594 -8.182 1.00 84.56 106 TYR A CA 1
ATOM 840 C C . TYR A 1 106 ? 12.474 8.311 -7.920 1.00 84.56 106 TYR A C 1
ATOM 842 O O . TYR A 1 106 ? 13.259 7.991 -8.821 1.00 84.56 106 TYR A O 1
ATOM 850 N N . VAL A 1 107 ? 12.853 8.395 -6.647 1.00 80.81 107 VAL A N 1
ATOM 851 C CA . VAL A 1 107 ? 14.174 7.990 -6.175 1.00 80.81 107 VAL A CA 1
ATOM 852 C C . VAL A 1 107 ? 14.088 6.529 -5.773 1.00 80.81 107 VAL A C 1
ATOM 854 O O . VAL A 1 107 ? 13.296 6.167 -4.910 1.00 80.81 107 VAL A O 1
ATOM 857 N N . PHE A 1 108 ? 14.920 5.697 -6.398 1.00 77.88 108 PHE A N 1
ATOM 858 C CA . PHE A 1 108 ? 14.949 4.263 -6.130 1.00 77.88 108 PHE A CA 1
ATOM 859 C C . PHE A 1 108 ? 15.180 3.979 -4.646 1.00 77.88 108 PHE A C 1
ATOM 861 O O . PHE A 1 108 ? 16.247 4.295 -4.119 1.00 77.88 108 PHE A O 1
ATOM 868 N N . VAL A 1 109 ? 14.215 3.312 -4.015 1.00 80.69 109 VAL A N 1
ATOM 869 C CA . VAL A 1 109 ? 14.349 2.743 -2.674 1.00 80.69 109 VAL A CA 1
ATOM 870 C C . VAL A 1 109 ? 14.085 1.249 -2.775 1.00 80.69 109 VAL A C 1
ATOM 872 O O . VAL A 1 109 ? 13.006 0.822 -3.189 1.00 80.69 109 VAL A O 1
ATOM 875 N N . ASN A 1 110 ? 15.072 0.439 -2.388 1.00 81.06 110 ASN A N 1
ATOM 876 C CA . ASN A 1 110 ? 14.918 -1.010 -2.396 1.00 81.06 110 ASN A CA 1
ATOM 877 C C . ASN A 1 110 ? 13.725 -1.398 -1.498 1.00 81.06 110 ASN A C 1
ATOM 879 O O . ASN A 1 110 ? 13.680 -0.950 -0.347 1.00 81.06 110 ASN A O 1
ATOM 883 N N . PRO A 1 111 ? 12.776 -2.233 -1.962 1.00 79.19 111 PRO A N 1
ATOM 884 C CA . PRO A 1 111 ? 11.645 -2.667 -1.141 1.00 79.19 111 PRO A CA 1
ATOM 885 C C . PRO A 1 111 ? 12.064 -3.230 0.228 1.00 79.19 111 PRO A C 1
ATOM 887 O O . PRO A 1 111 ? 11.445 -2.928 1.246 1.00 79.19 111 PRO A O 1
ATOM 890 N N . ALA A 1 112 ? 13.194 -3.947 0.295 1.00 78.81 112 ALA A N 1
ATOM 891 C CA . ALA A 1 112 ? 13.734 -4.488 1.545 1.00 78.81 112 ALA A CA 1
ATOM 892 C C . ALA A 1 112 ? 14.241 -3.411 2.531 1.00 78.81 112 ALA A C 1
ATOM 894 O O . ALA A 1 112 ? 14.464 -3.686 3.715 1.00 78.81 112 ALA A O 1
ATOM 895 N N . GLU A 1 113 ? 14.460 -2.188 2.055 1.00 83.25 113 GLU A N 1
ATOM 896 C CA . GLU A 1 113 ? 14.927 -1.045 2.841 1.00 83.25 113 GLU A CA 1
ATOM 897 C C . GLU A 1 113 ? 13.830 -0.028 3.120 1.00 83.25 113 GLU A C 1
ATOM 899 O O . GLU A 1 113 ? 13.918 0.703 4.107 1.00 83.25 113 GLU A O 1
ATOM 904 N N . PHE A 1 114 ? 12.760 -0.029 2.325 1.00 83.25 114 PHE A N 1
ATOM 905 C CA . PHE A 1 114 ? 11.626 0.869 2.501 1.00 83.25 114 PHE A CA 1
ATOM 906 C C . PHE A 1 114 ? 11.038 0.785 3.919 1.00 83.25 114 PHE A C 1
ATOM 908 O O . PHE A 1 114 ? 10.835 1.806 4.585 1.00 83.25 114 PHE A O 1
ATOM 915 N N . SER A 1 115 ? 10.901 -0.436 4.445 1.00 81.12 115 SER A N 1
ATOM 916 C CA . SER A 1 115 ? 10.435 -0.706 5.814 1.00 81.12 115 SER A CA 1
ATOM 917 C C . SER A 1 115 ? 11.357 -0.160 6.918 1.00 81.12 115 SER A C 1
ATOM 919 O O . SER A 1 115 ? 10.955 -0.011 8.076 1.00 81.12 115 SER A O 1
ATOM 921 N N . LYS A 1 116 ? 12.612 0.172 6.590 1.00 85.69 116 LYS A N 1
ATOM 922 C CA . LYS A 1 116 ? 13.586 0.724 7.542 1.00 85.69 116 LYS A CA 1
ATOM 923 C C . LYS A 1 116 ? 13.509 2.241 7.655 1.00 85.69 116 LYS A C 1
ATOM 925 O O . LYS A 1 116 ? 14.048 2.780 8.631 1.00 85.69 116 LYS A O 1
ATOM 930 N N . THR A 1 117 ? 12.848 2.908 6.706 1.00 86.69 117 THR A N 1
ATOM 931 C CA . THR A 1 117 ? 12.723 4.367 6.674 1.00 86.69 117 THR A CA 1
ATOM 932 C C . THR A 1 117 ? 12.023 4.890 7.931 1.00 86.69 117 THR A C 1
ATOM 934 O O . THR A 1 117 ? 11.134 4.252 8.504 1.00 86.69 117 THR A O 1
ATOM 937 N N . LYS A 1 118 ? 12.428 6.084 8.388 1.00 88.06 118 LYS A N 1
ATOM 938 C CA . LYS A 1 118 ? 11.866 6.706 9.601 1.00 88.06 118 LYS A CA 1
ATOM 939 C C . LYS A 1 118 ? 10.351 6.895 9.491 1.00 88.06 118 LYS A C 1
ATOM 941 O O . LYS A 1 118 ? 9.635 6.623 10.450 1.00 88.06 118 LYS A O 1
ATOM 946 N N . ARG A 1 119 ? 9.875 7.313 8.312 1.00 85.62 119 ARG A N 1
ATOM 947 C CA . ARG A 1 119 ? 8.450 7.521 8.030 1.00 85.62 119 ARG A CA 1
ATOM 948 C C . ARG A 1 119 ? 7.658 6.221 8.168 1.00 85.62 119 ARG A C 1
ATOM 950 O O . ARG A 1 119 ? 6.665 6.217 8.884 1.00 85.62 119 ARG A O 1
ATOM 957 N N . TYR A 1 120 ? 8.136 5.128 7.566 1.00 89.38 120 TYR A N 1
ATOM 958 C CA . TYR A 1 120 ? 7.486 3.820 7.672 1.00 89.38 120 TYR A CA 1
ATOM 959 C C . TYR A 1 120 ? 7.371 3.370 9.132 1.00 89.38 120 TYR A C 1
ATOM 961 O O . TYR A 1 120 ? 6.279 3.077 9.617 1.00 89.38 120 TYR A O 1
ATOM 969 N N . LYS A 1 121 ? 8.490 3.392 9.870 1.00 90.94 121 LYS A N 1
ATOM 970 C CA . LYS A 1 121 ? 8.525 2.986 11.285 1.00 90.94 121 LYS A CA 1
ATOM 971 C C . LYS A 1 121 ? 7.585 3.811 12.157 1.00 90.94 121 LYS A C 1
ATOM 973 O O . LYS A 1 121 ? 6.904 3.249 13.009 1.00 90.94 121 LYS A O 1
ATOM 978 N N . PHE A 1 122 ? 7.549 5.126 11.952 1.00 92.00 122 PHE A N 1
ATOM 979 C CA . PHE A 1 122 ? 6.693 6.021 12.724 1.00 92.00 122 PHE A CA 1
ATOM 980 C C . PHE A 1 122 ? 5.207 5.746 12.474 1.00 92.00 122 PHE A C 1
ATOM 982 O O . PHE A 1 122 ? 4.449 5.560 13.423 1.00 92.00 122 PHE A O 1
ATOM 989 N N . THR A 1 123 ? 4.788 5.652 11.211 1.00 91.94 123 THR A N 1
ATOM 990 C CA . THR A 1 123 ? 3.392 5.344 10.873 1.00 91.94 123 THR A CA 1
ATOM 991 C C . THR A 1 123 ? 2.991 3.947 11.353 1.00 91.94 123 THR A C 1
ATOM 993 O O . THR A 1 123 ? 1.880 3.765 11.844 1.00 91.94 123 THR A O 1
ATOM 996 N N . TYR A 1 124 ? 3.902 2.972 11.295 1.00 92.81 124 TYR A N 1
ATOM 997 C CA . TYR A 1 124 ? 3.652 1.619 11.795 1.00 92.81 124 TYR A CA 1
ATOM 998 C C . TYR A 1 124 ? 3.480 1.600 13.317 1.00 92.81 124 TYR A C 1
ATOM 1000 O O . TYR A 1 124 ? 2.581 0.942 13.841 1.00 92.81 124 TYR A O 1
ATOM 1008 N N . LEU A 1 125 ? 4.299 2.375 14.035 1.00 94.56 125 LEU A N 1
ATOM 1009 C CA . LEU A 1 125 ? 4.160 2.545 15.478 1.00 94.56 125 LEU A CA 1
ATOM 1010 C C . LEU A 1 125 ? 2.811 3.175 15.840 1.00 94.56 125 LEU A C 1
ATOM 1012 O O . LEU A 1 125 ? 2.167 2.704 16.773 1.00 94.56 125 LEU A O 1
ATOM 1016 N N . LEU A 1 126 ? 2.363 4.194 15.095 1.00 93.94 126 LEU A N 1
ATOM 1017 C CA . LEU A 1 126 ? 1.035 4.785 15.282 1.00 93.94 126 LEU A CA 1
ATOM 1018 C C . LEU A 1 126 ? -0.072 3.751 15.069 1.00 93.94 126 LEU A C 1
ATOM 1020 O O . LEU A 1 126 ? -0.954 3.636 15.917 1.00 93.94 126 LEU A O 1
ATOM 1024 N N . ALA A 1 127 ? -0.001 2.963 13.993 1.00 94.00 127 ALA A N 1
ATOM 1025 C CA . ALA A 1 127 ? -0.972 1.903 13.736 1.00 94.00 127 ALA A CA 1
ATOM 1026 C C . ALA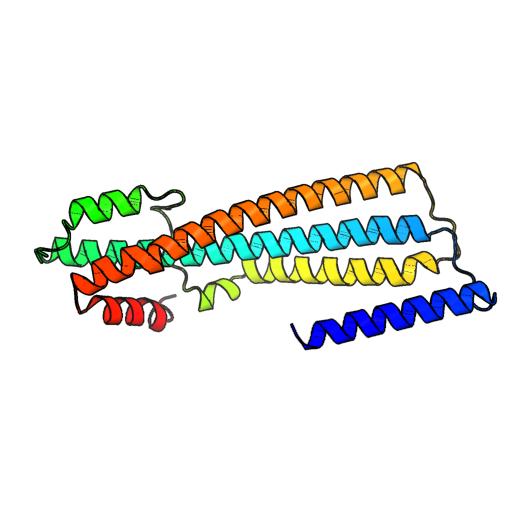 A 1 127 ? -1.070 0.935 14.930 1.00 94.00 127 ALA A C 1
ATOM 1028 O O . ALA A 1 127 ? -2.165 0.684 15.433 1.00 94.00 127 ALA A O 1
ATOM 1029 N N . ILE A 1 128 ? 0.065 0.460 15.458 1.00 93.62 128 ILE A N 1
ATOM 1030 C CA . ILE A 1 128 ? 0.086 -0.415 16.642 1.00 93.62 128 ILE A CA 1
ATOM 1031 C C . ILE A 1 128 ? -0.456 0.296 17.885 1.00 93.62 128 ILE A C 1
ATOM 1033 O O . ILE A 1 128 ? -1.237 -0.295 18.629 1.00 93.62 128 ILE A O 1
ATOM 1037 N N . ALA A 1 129 ? -0.053 1.543 18.131 1.00 94.12 129 ALA A N 1
ATOM 1038 C CA . ALA A 1 129 ? -0.473 2.289 19.312 1.00 94.12 129 ALA A CA 1
ATOM 1039 C C . ALA A 1 129 ? -2.000 2.442 19.358 1.00 94.12 129 ALA A C 1
ATOM 1041 O O . ALA A 1 129 ? -2.614 2.133 20.378 1.00 94.12 129 ALA A O 1
ATOM 1042 N N . PHE A 1 130 ? -2.618 2.833 18.239 1.00 95.88 130 PHE A N 1
ATOM 1043 C CA . PHE A 1 130 ? -4.073 2.937 18.121 1.00 95.88 130 PHE A CA 1
ATOM 1044 C C . PHE A 1 130 ? -4.773 1.579 18.244 1.00 95.88 130 PHE A C 1
ATOM 1046 O O . PHE A 1 130 ? -5.818 1.496 18.886 1.00 95.88 130 PHE A O 1
ATOM 1053 N N . PHE A 1 131 ? -4.180 0.508 17.709 1.00 93.19 131 PHE A N 1
ATOM 1054 C CA . PHE A 1 131 ? -4.714 -0.848 17.851 1.00 93.19 131 PHE A CA 1
ATOM 1055 C C . PHE A 1 131 ? -4.772 -1.289 19.317 1.00 93.19 131 PHE A C 1
ATOM 1057 O O . PHE A 1 131 ? -5.820 -1.699 19.816 1.00 93.19 131 PHE A O 1
ATOM 1064 N N . VAL A 1 132 ? -3.646 -1.164 20.025 1.00 92.19 132 VAL A N 1
ATOM 1065 C CA . VAL A 1 132 ? -3.545 -1.533 21.441 1.00 92.19 132 VAL A CA 1
ATOM 1066 C C . VAL A 1 132 ? -4.470 -0.659 22.280 1.00 92.19 132 VAL A C 1
ATOM 1068 O O . VAL A 1 132 ? -5.201 -1.185 23.115 1.00 92.19 132 VAL A O 1
ATOM 1071 N N . LEU A 1 133 ? -4.502 0.654 22.032 1.00 93.00 133 LEU A N 1
ATOM 1072 C CA . LEU A 1 133 ? -5.398 1.564 22.740 1.00 93.00 133 LEU A CA 1
ATOM 1073 C C . LEU A 1 133 ? -6.872 1.204 22.505 1.00 93.00 133 LEU A C 1
ATOM 1075 O O . LEU A 1 133 ? -7.643 1.204 23.458 1.00 93.00 133 LEU A O 1
ATOM 1079 N N . GLY A 1 134 ? -7.251 0.836 21.277 1.00 91.69 134 GLY A N 1
ATOM 1080 C CA . GLY A 1 134 ? -8.601 0.377 20.944 1.00 91.69 134 GLY A CA 1
ATOM 1081 C C . GLY A 1 134 ? -9.012 -0.868 21.732 1.00 91.69 134 GLY A C 1
ATOM 1082 O O . GLY A 1 134 ? -10.103 -0.900 22.299 1.00 91.69 134 GLY A O 1
ATOM 1083 N N . ILE A 1 135 ? -8.117 -1.854 21.852 1.00 89.19 135 ILE A N 1
ATOM 1084 C CA . ILE A 1 135 ? -8.347 -3.053 22.676 1.00 89.19 135 ILE A CA 1
ATOM 1085 C C . ILE A 1 135 ? -8.475 -2.688 24.158 1.00 89.19 135 ILE A C 1
ATOM 1087 O O . ILE A 1 135 ? -9.390 -3.159 24.830 1.00 89.19 135 ILE A O 1
ATOM 1091 N N . MET A 1 136 ? -7.582 -1.840 24.675 1.00 88.25 136 MET A N 1
ATOM 1092 C CA . MET A 1 136 ? -7.609 -1.413 26.077 1.00 88.25 136 MET A CA 1
ATOM 1093 C C . MET A 1 136 ? -8.912 -0.674 26.398 1.00 88.25 136 MET A C 1
ATOM 1095 O O . MET A 1 136 ? -9.573 -0.989 27.381 1.00 88.25 136 MET A O 1
ATOM 1099 N N . VAL A 1 137 ? -9.329 0.257 25.540 1.00 90.06 137 VAL A N 1
ATOM 1100 C CA . VAL A 1 137 ? -10.606 0.972 25.658 1.00 90.06 137 VAL A CA 1
ATOM 1101 C C . VAL A 1 137 ? -11.781 -0.000 25.709 1.00 90.06 137 VAL A C 1
ATOM 1103 O O . VAL A 1 137 ? -12.645 0.130 26.575 1.00 90.06 137 VAL A O 1
ATOM 1106 N N . PHE A 1 138 ? -11.786 -1.001 24.829 1.00 87.25 138 PHE A N 1
ATOM 1107 C CA . PHE A 1 138 ? -12.848 -1.997 24.780 1.00 87.25 138 PHE A CA 1
ATOM 1108 C C . PHE A 1 138 ? -12.932 -2.826 26.071 1.00 87.25 138 PHE A C 1
ATOM 1110 O O . PHE A 1 138 ? -14.028 -3.092 26.552 1.00 87.25 138 PHE A O 1
ATOM 1117 N N . ILE A 1 139 ? -11.784 -3.183 26.658 1.00 85.12 139 ILE A N 1
ATOM 1118 C CA . ILE A 1 139 ? -11.713 -3.978 27.891 1.00 85.12 139 ILE A CA 1
ATOM 1119 C C . ILE A 1 139 ? -12.048 -3.140 29.128 1.00 85.12 139 ILE A C 1
ATOM 1121 O O . ILE A 1 139 ? -12.812 -3.596 29.964 1.00 85.12 139 ILE A O 1
ATOM 1125 N N . PHE A 1 140 ? -11.475 -1.945 29.290 1.00 84.56 140 PHE A N 1
ATOM 1126 C CA . PHE A 1 140 ? -11.530 -1.219 30.567 1.00 84.56 140 PHE A CA 1
ATOM 1127 C C . PHE A 1 140 ? -12.769 -0.335 30.733 1.00 84.56 140 PHE A C 1
ATOM 1129 O O . PHE A 1 140 ? -13.316 -0.276 31.833 1.00 84.56 140 PHE A O 1
ATOM 1136 N N . ILE A 1 141 ? -13.230 0.345 29.675 1.00 84.50 141 ILE A N 1
ATOM 1137 C CA . ILE A 1 141 ? -14.334 1.317 29.782 1.00 84.50 141 ILE A CA 1
ATOM 1138 C C . ILE A 1 141 ? -15.646 0.710 30.318 1.00 84.50 141 ILE A C 1
ATOM 1140 O O . ILE A 1 141 ? -16.283 1.368 31.145 1.00 84.50 141 ILE A O 1
ATOM 1144 N N . PRO A 1 142 ? -16.054 -0.523 29.949 1.00 82.81 142 PRO A N 1
ATOM 1145 C CA . PRO A 1 142 ? -17.273 -1.131 30.489 1.00 82.81 142 PRO A CA 1
ATOM 1146 C C . PRO A 1 142 ? -17.278 -1.310 32.016 1.00 82.81 142 PRO A C 1
ATOM 1148 O O . PRO A 1 142 ? -18.348 -1.389 32.613 1.00 82.81 142 PRO A O 1
ATOM 1151 N N . PHE A 1 143 ? -16.104 -1.361 32.658 1.00 80.12 143 PHE A N 1
ATOM 1152 C CA . PHE A 1 143 ? -15.964 -1.562 34.108 1.00 80.12 143 PHE A CA 1
ATOM 1153 C C . PHE A 1 143 ? -15.776 -0.257 34.893 1.00 80.12 143 PHE A C 1
ATOM 1155 O O . PHE A 1 143 ? -15.582 -0.286 36.109 1.00 80.12 143 PHE A O 1
ATOM 1162 N N . ILE A 1 144 ? -15.809 0.898 34.225 1.00 80.88 144 ILE A N 1
ATOM 1163 C CA . ILE A 1 144 ? -15.755 2.191 34.906 1.00 80.88 144 ILE A CA 1
ATOM 1164 C C . ILE A 1 144 ? -17.107 2.430 35.590 1.00 80.88 144 ILE A C 1
ATOM 1166 O O . ILE A 1 144 ? -18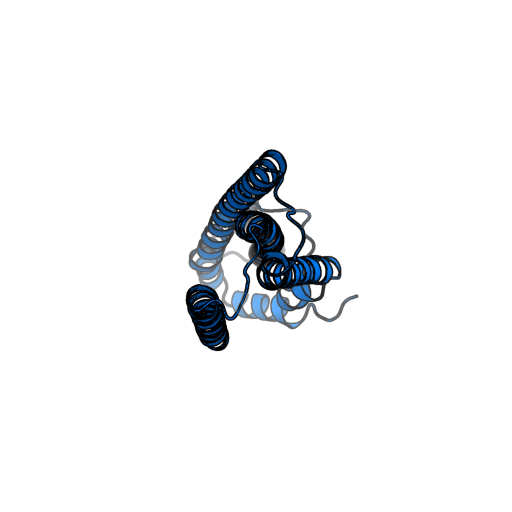.132 2.528 34.924 1.00 80.88 144 ILE A O 1
ATOM 1170 N N . ASN A 1 145 ? -17.092 2.569 36.918 1.00 68.56 145 ASN A N 1
ATOM 1171 C CA . ASN A 1 145 ? -18.276 2.783 37.771 1.00 68.56 145 ASN A CA 1
ATOM 1172 C C . ASN A 1 145 ? -18.915 4.185 37.656 1.00 68.56 145 ASN A C 1
ATOM 1174 O O . ASN A 1 145 ? -19.737 4.563 38.486 1.00 68.56 145 ASN A O 1
ATOM 1178 N N . VAL A 1 146 ? -18.519 4.977 36.663 1.00 72.12 146 VAL A N 1
ATOM 1179 C CA . VAL A 1 146 ? -19.073 6.306 36.383 1.00 72.12 146 VAL A CA 1
ATOM 1180 C C . VAL A 1 146 ? -19.835 6.204 35.074 1.00 72.12 146 VAL A C 1
ATOM 1182 O O . VAL A 1 146 ? -19.258 5.728 34.100 1.00 72.12 146 VAL A O 1
ATOM 1185 N N . ASP A 1 147 ? -21.090 6.648 35.023 1.00 69.94 147 ASP A N 1
ATOM 1186 C CA . ASP A 1 147 ? -21.821 6.751 33.758 1.00 69.94 147 ASP A CA 1
ATOM 1187 C C . ASP A 1 147 ? -21.157 7.823 32.879 1.00 69.94 147 ASP A C 1
ATOM 1189 O O . ASP A 1 147 ? -21.274 9.024 33.115 1.00 69.94 147 ASP A O 1
ATOM 1193 N N . LEU A 1 148 ? -20.425 7.369 31.864 1.00 67.12 148 LEU A N 1
ATOM 1194 C CA . LEU A 1 148 ? -19.764 8.187 30.844 1.00 67.12 148 LEU A CA 1
ATOM 1195 C C . LEU A 1 148 ? -20.659 8.378 29.608 1.00 67.12 148 LEU A C 1
ATOM 1197 O O . LEU A 1 148 ? -20.201 8.864 28.575 1.00 67.12 148 LEU A O 1
ATOM 1201 N N . ILE A 1 149 ? -21.921 7.946 29.670 1.00 69.00 149 ILE A N 1
ATOM 1202 C CA . ILE A 1 149 ? -22.825 7.984 28.522 1.00 69.00 149 ILE A CA 1
ATOM 1203 C C . ILE A 1 149 ? -23.322 9.403 28.298 1.00 69.00 149 ILE A C 1
ATOM 1205 O O . ILE A 1 149 ? -24.235 9.884 28.964 1.00 69.00 149 ILE A O 1
ATOM 1209 N N . ASN A 1 150 ? -22.777 10.024 27.263 1.00 78.69 150 ASN A N 1
ATOM 1210 C CA . ASN A 1 150 ? -23.420 11.117 26.563 1.00 78.69 150 ASN A CA 1
ATOM 1211 C C . ASN A 1 150 ? -23.806 10.609 25.169 1.00 78.69 150 ASN A C 1
ATOM 1213 O O . ASN A 1 150 ? -22.945 10.436 24.306 1.00 78.69 150 ASN A O 1
ATOM 1217 N N . GLU A 1 151 ? -25.094 10.332 24.940 1.00 79.25 151 GLU A N 1
ATOM 1218 C CA . GLU A 1 151 ? -25.590 9.732 23.687 1.00 79.25 151 GLU A CA 1
ATOM 1219 C C . GLU A 1 151 ? -25.127 10.498 22.440 1.00 79.25 151 GLU A C 1
ATOM 1221 O O . GLU A 1 151 ? -24.796 9.902 21.413 1.00 79.25 151 GLU A O 1
ATOM 1226 N N . ARG A 1 152 ? -25.022 11.829 22.544 1.00 83.25 152 ARG A N 1
ATOM 1227 C CA . ARG A 1 152 ? -24.541 12.688 21.459 1.00 83.25 152 ARG A CA 1
ATOM 1228 C C . ARG A 1 152 ? -23.063 12.452 21.142 1.00 83.25 152 ARG A C 1
ATOM 1230 O O . ARG A 1 152 ? -22.675 12.483 19.972 1.00 83.25 152 ARG A O 1
ATOM 1237 N N . GLU A 1 153 ? -22.236 12.228 22.158 1.00 83.50 153 GLU A N 1
ATOM 1238 C CA . GLU A 1 153 ? -20.808 11.937 21.988 1.00 83.50 153 GLU A CA 1
ATOM 1239 C C . GLU A 1 153 ? -20.605 10.546 21.398 1.00 83.50 153 GLU A C 1
ATOM 1241 O O . GLU A 1 153 ? -19.875 10.406 20.419 1.00 83.50 153 GLU A O 1
ATOM 1246 N N . VAL A 1 154 ? -21.319 9.543 21.917 1.00 86.69 154 VAL A N 1
ATOM 1247 C CA . VAL A 1 154 ? -21.301 8.168 21.396 1.00 86.69 154 VAL A CA 1
ATOM 1248 C C . VAL A 1 154 ? -21.684 8.149 19.913 1.00 86.69 154 VAL A C 1
ATOM 1250 O O . VAL A 1 154 ? -20.963 7.571 19.095 1.00 86.69 154 VAL A O 1
ATOM 1253 N N . ALA A 1 155 ? -22.763 8.843 19.538 1.00 85.00 155 ALA A N 1
ATOM 1254 C CA . ALA A 1 155 ? -23.186 8.958 18.144 1.00 85.00 155 ALA A CA 1
ATOM 1255 C C . ALA A 1 155 ? -22.119 9.643 17.273 1.00 85.00 155 ALA A C 1
ATOM 1257 O O . ALA A 1 155 ? -21.804 9.163 16.185 1.00 85.00 155 ALA A O 1
ATOM 1258 N N . SER A 1 156 ? -21.511 10.727 17.763 1.00 88.19 156 SER A N 1
ATOM 1259 C CA . SER A 1 156 ? -20.468 11.458 17.031 1.00 88.19 156 SER A CA 1
ATOM 1260 C C . SER A 1 156 ? -19.217 10.603 16.807 1.00 88.19 156 SER A C 1
ATOM 1262 O O . SER A 1 156 ? -18.722 10.516 15.685 1.00 88.19 156 SER A O 1
ATOM 1264 N N . ILE A 1 157 ? -18.733 9.922 17.850 1.00 90.44 157 ILE A N 1
ATOM 1265 C CA . ILE A 1 157 ? -17.583 9.007 17.783 1.00 90.44 157 ILE A CA 1
ATOM 1266 C C . ILE A 1 157 ? -17.855 7.884 16.779 1.00 90.44 157 ILE A C 1
ATOM 1268 O O . ILE A 1 157 ? -16.996 7.568 15.958 1.00 90.44 157 ILE A O 1
ATOM 1272 N N . THR A 1 158 ? -19.065 7.326 16.807 1.00 88.12 158 THR A N 1
ATOM 1273 C CA . THR A 1 158 ? -19.488 6.275 15.876 1.00 88.12 158 THR A CA 1
ATOM 1274 C C . THR A 1 158 ? -19.481 6.767 14.427 1.00 88.12 158 THR A C 1
ATOM 1276 O O . THR A 1 158 ? -18.961 6.086 13.546 1.00 88.12 158 THR A O 1
ATOM 1279 N N . LEU A 1 159 ? -20.001 7.971 14.164 1.00 88.69 159 LEU A N 1
ATOM 1280 C CA . LEU A 1 159 ? -19.980 8.563 12.823 1.00 88.69 159 LEU A CA 1
ATOM 1281 C C . LEU A 1 159 ? -18.550 8.813 12.326 1.00 88.69 159 LEU A C 1
ATOM 1283 O O . LEU A 1 159 ? -18.258 8.542 11.162 1.00 88.69 159 LEU A O 1
ATOM 1287 N N . PHE A 1 160 ? -17.641 9.263 13.197 1.00 92.50 160 PHE A N 1
ATOM 1288 C CA . PHE A 1 160 ? -16.225 9.382 12.844 1.00 92.50 160 PHE A CA 1
ATOM 1289 C C . PHE A 1 160 ? -15.590 8.024 12.540 1.00 92.50 160 PHE A C 1
ATOM 1291 O O . PHE A 1 160 ? -14.838 7.919 11.571 1.00 92.50 160 PHE A O 1
ATOM 1298 N N . ALA A 1 161 ? -15.911 6.982 13.312 1.00 89.88 161 ALA A N 1
ATOM 1299 C CA . ALA A 1 161 ? -15.418 5.634 13.047 1.00 89.88 161 ALA A CA 1
ATOM 1300 C C . ALA A 1 161 ? -15.845 5.168 11.648 1.00 89.88 161 ALA A C 1
ATOM 1302 O O . ALA A 1 161 ? -14.996 4.774 10.850 1.00 89.88 161 ALA A O 1
ATOM 1303 N N . PHE A 1 162 ? -17.128 5.321 11.301 1.00 88.50 162 PHE A N 1
ATOM 1304 C CA . PHE A 1 162 ? -17.628 4.978 9.969 1.00 88.50 162 PHE A CA 1
ATOM 1305 C C . PHE A 1 162 ? -16.980 5.799 8.854 1.00 88.50 162 PHE A C 1
ATOM 1307 O O . PHE A 1 162 ? -16.611 5.236 7.826 1.00 88.50 162 PHE A O 1
ATOM 1314 N N . ALA A 1 163 ? -16.787 7.105 9.048 1.00 92.38 163 ALA A N 1
ATOM 1315 C CA . ALA A 1 163 ? -16.110 7.939 8.058 1.00 92.38 163 ALA A CA 1
ATOM 1316 C C . ALA A 1 163 ? -14.686 7.433 7.767 1.00 92.38 163 ALA A C 1
ATOM 1318 O O . ALA A 1 163 ? -14.280 7.349 6.608 1.00 92.38 163 ALA A O 1
ATOM 1319 N N . ILE A 1 164 ? -13.942 7.036 8.804 1.00 93.19 164 ILE A N 1
ATOM 1320 C CA . ILE A 1 164 ? -12.593 6.482 8.645 1.00 93.19 164 ILE A CA 1
ATOM 1321 C C . ILE A 1 164 ? -12.637 5.098 7.993 1.00 93.19 164 ILE A C 1
ATOM 1323 O O . ILE A 1 164 ? -11.832 4.835 7.106 1.00 93.19 164 ILE A O 1
ATOM 1327 N N . MET A 1 165 ? -13.599 4.241 8.342 1.00 90.31 165 MET A N 1
ATOM 1328 C CA . MET A 1 165 ? -13.783 2.950 7.665 1.00 90.31 165 MET A CA 1
ATOM 1329 C C . MET A 1 165 ? -14.047 3.116 6.162 1.00 90.31 165 MET A C 1
ATOM 1331 O O . MET A 1 165 ? -13.483 2.372 5.361 1.00 90.31 165 MET A O 1
ATOM 1335 N N . MET A 1 166 ? -14.846 4.111 5.761 1.00 91.19 166 MET A N 1
ATOM 1336 C CA . MET A 1 166 ? -15.071 4.418 4.343 1.00 91.19 166 MET A CA 1
ATOM 1337 C C . MET A 1 166 ? -13.781 4.874 3.648 1.00 91.19 166 MET A C 1
ATOM 1339 O O . MET A 1 166 ? -13.510 4.466 2.520 1.00 91.19 166 MET A O 1
ATOM 1343 N N . LEU A 1 167 ? -12.941 5.663 4.328 1.00 93.19 167 LEU A N 1
ATOM 1344 C CA . LEU A 1 167 ? -11.608 6.001 3.819 1.00 93.19 167 LEU A CA 1
ATOM 1345 C C . LEU A 1 167 ? -10.723 4.755 3.690 1.00 93.19 167 LEU A C 1
ATOM 1347 O O . LEU A 1 167 ? -10.024 4.619 2.691 1.00 93.19 167 LEU A O 1
ATOM 1351 N N . CYS A 1 168 ? -10.767 3.830 4.651 1.00 92.75 168 CYS A N 1
ATOM 1352 C CA . CYS A 1 168 ? -10.042 2.563 4.573 1.00 92.75 168 CYS A CA 1
ATOM 1353 C C . CYS A 1 168 ? -10.466 1.726 3.358 1.00 92.75 168 CYS A C 1
ATOM 1355 O O . CYS A 1 168 ? -9.598 1.174 2.691 1.00 92.75 168 CYS A O 1
ATOM 1357 N N . MET A 1 169 ? -11.764 1.662 3.042 1.00 91.12 169 MET A N 1
ATOM 1358 C CA . MET A 1 169 ? -12.256 0.972 1.840 1.00 91.12 169 MET A CA 1
ATOM 1359 C C . MET A 1 169 ? -11.710 1.605 0.557 1.00 91.12 169 MET A C 1
ATOM 1361 O O . MET A 1 169 ? -11.213 0.897 -0.313 1.00 91.12 169 MET A O 1
ATOM 1365 N N . TYR A 1 170 ? -11.710 2.937 0.470 1.00 93.31 170 TYR A N 1
ATOM 1366 C CA . TYR A 1 170 ? -11.088 3.645 -0.652 1.00 93.31 170 TYR A CA 1
ATOM 1367 C C . TYR A 1 170 ? -9.583 3.341 -0.776 1.00 93.31 170 TYR A C 1
ATOM 1369 O O . TYR A 1 170 ? -9.059 3.182 -1.879 1.00 93.31 170 TYR A O 1
ATOM 1377 N N . LEU A 1 171 ? -8.867 3.246 0.351 1.00 92.94 171 LEU A N 1
ATOM 1378 C CA . LEU A 1 171 ? -7.456 2.859 0.349 1.00 92.94 171 LEU A CA 1
ATOM 1379 C C . LEU A 1 171 ? -7.261 1.411 -0.133 1.00 92.94 171 LEU A C 1
ATOM 1381 O O . LEU A 1 171 ? -6.315 1.156 -0.874 1.00 92.94 171 LEU A O 1
ATOM 1385 N N . ASP A 1 172 ? -8.145 0.481 0.230 1.00 92.31 172 ASP A N 1
ATOM 1386 C CA . ASP A 1 172 ? -8.084 -0.898 -0.269 1.00 92.31 172 ASP A CA 1
ATOM 1387 C C . ASP A 1 172 ? -8.267 -0.956 -1.788 1.00 92.31 172 ASP A C 1
ATOM 1389 O O . ASP A 1 172 ? -7.457 -1.580 -2.470 1.00 92.31 172 ASP A O 1
ATOM 1393 N N . GLU A 1 173 ? -9.269 -0.256 -2.329 1.00 92.75 173 GLU A N 1
ATOM 1394 C CA . GLU A 1 173 ? -9.490 -0.160 -3.779 1.00 92.75 173 GLU A CA 1
ATOM 1395 C C . GLU A 1 173 ? -8.263 0.419 -4.489 1.00 92.75 173 GLU A C 1
ATOM 1397 O O . GLU A 1 173 ? -7.740 -0.174 -5.433 1.00 92.75 173 GLU A O 1
ATOM 1402 N N . LYS A 1 174 ? -7.721 1.528 -3.974 1.00 92.38 174 LYS A N 1
ATOM 1403 C CA . LYS A 1 174 ? -6.499 2.130 -4.519 1.00 92.38 174 LYS A CA 1
ATOM 1404 C C . LYS A 1 174 ? -5.307 1.168 -4.468 1.00 92.38 174 LYS A C 1
ATOM 1406 O O . LYS A 1 174 ? -4.483 1.153 -5.382 1.00 92.38 174 LYS A O 1
ATOM 1411 N N . ASN A 1 175 ? -5.177 0.394 -3.395 1.00 93.44 175 ASN A N 1
ATOM 1412 C CA . ASN A 1 175 ? -4.108 -0.586 -3.257 1.00 93.44 175 ASN A CA 1
ATOM 1413 C C . ASN A 1 175 ? -4.259 -1.739 -4.262 1.00 93.44 175 ASN A C 1
ATOM 1415 O O . ASN A 1 175 ? -3.265 -2.173 -4.843 1.00 93.44 175 ASN A O 1
ATOM 1419 N N . ILE A 1 176 ? -5.489 -2.204 -4.494 1.00 93.25 176 ILE A N 1
ATOM 1420 C CA . ILE A 1 176 ? -5.804 -3.226 -5.500 1.00 93.25 176 ILE A CA 1
ATOM 1421 C C . ILE A 1 176 ? -5.447 -2.730 -6.904 1.00 93.25 176 ILE A C 1
ATOM 1423 O O . ILE A 1 176 ? -4.832 -3.479 -7.663 1.00 93.25 176 ILE A O 1
ATOM 1427 N N . ASP A 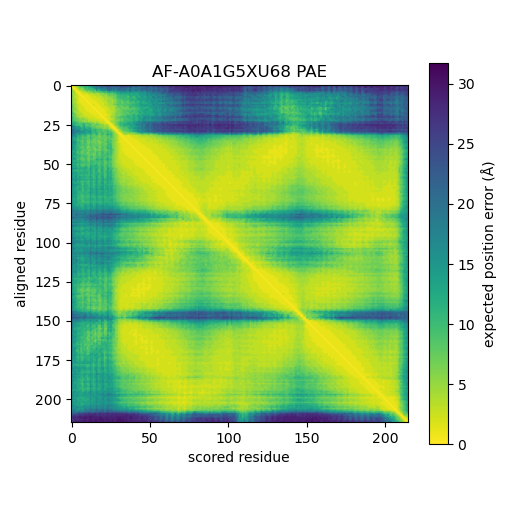1 177 ? -5.756 -1.475 -7.239 1.00 92.56 177 ASP A N 1
ATOM 1428 C CA . ASP A 1 177 ? -5.388 -0.875 -8.529 1.00 92.56 177 ASP A CA 1
ATOM 1429 C C . ASP A 1 177 ? -3.868 -0.914 -8.763 1.00 92.56 177 ASP A C 1
ATOM 1431 O O . ASP A 1 177 ? -3.403 -1.325 -9.832 1.00 92.56 177 ASP A O 1
ATOM 1435 N N . ILE A 1 178 ? -3.078 -0.528 -7.752 1.00 93.31 178 ILE A N 1
ATOM 1436 C CA . ILE A 1 178 ? -1.607 -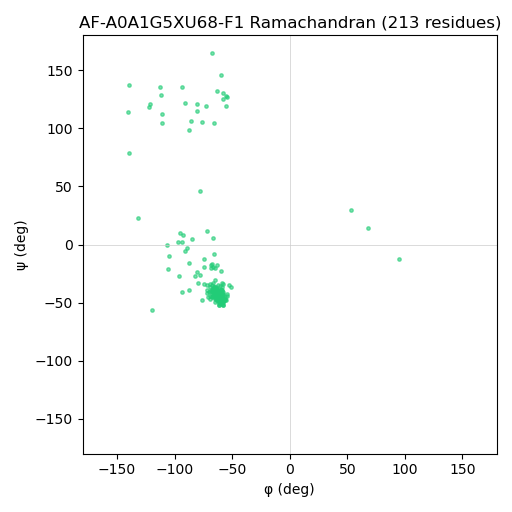0.556 -7.821 1.00 93.31 178 ILE A CA 1
ATOM 1437 C C . ILE A 1 178 ? -1.108 -1.991 -8.010 1.00 93.31 178 ILE A C 1
ATOM 1439 O O . ILE A 1 178 ? -0.308 -2.250 -8.908 1.00 93.31 178 ILE A O 1
ATOM 1443 N N . GLN A 1 179 ? -1.598 -2.934 -7.202 1.00 93.31 179 GLN A N 1
ATOM 1444 C CA . GLN A 1 179 ? -1.176 -4.335 -7.275 1.00 93.31 179 GLN A CA 1
ATOM 1445 C C . GLN A 1 179 ? -1.548 -4.987 -8.606 1.00 93.31 179 GLN A C 1
ATOM 1447 O O . GLN A 1 179 ? -0.751 -5.738 -9.159 1.00 93.31 179 GLN A O 1
ATOM 1452 N N . THR A 1 180 ? -2.728 -4.681 -9.144 1.00 92.94 180 THR A N 1
ATOM 1453 C CA . THR A 1 180 ? -3.179 -5.205 -10.440 1.00 92.94 180 THR A CA 1
ATOM 1454 C C . THR A 1 180 ? -2.286 -4.689 -11.565 1.00 92.94 180 THR A C 1
ATOM 1456 O O . THR A 1 180 ? -1.835 -5.468 -12.402 1.00 92.94 180 THR A O 1
ATOM 1459 N N . THR A 1 181 ? -1.956 -3.396 -11.539 1.00 91.81 181 THR A N 1
ATOM 1460 C CA . THR A 1 181 ? -1.077 -2.781 -12.544 1.00 91.81 181 THR A CA 1
ATOM 1461 C C . THR A 1 181 ? 0.359 -3.312 -12.437 1.00 91.81 181 THR A C 1
ATOM 1463 O O . THR A 1 181 ? 0.976 -3.644 -13.447 1.00 91.81 181 THR A O 1
ATOM 1466 N N . SER A 1 182 ? 0.894 -3.456 -11.220 1.00 91.94 182 SER A N 1
ATOM 1467 C CA . SER A 1 182 ? 2.205 -4.085 -10.979 1.00 91.94 182 SER A CA 1
ATOM 1468 C C . SER A 1 182 ? 2.226 -5.542 -11.456 1.00 91.94 182 SER A C 1
ATOM 1470 O O . SER A 1 182 ? 3.142 -5.948 -12.171 1.00 91.94 182 SER A O 1
ATOM 1472 N N . ALA A 1 183 ? 1.173 -6.314 -11.176 1.00 91.50 183 ALA A N 1
ATOM 1473 C CA . ALA A 1 183 ? 1.055 -7.689 -11.650 1.00 91.50 183 ALA A CA 1
ATOM 1474 C C . ALA A 1 183 ? 1.006 -7.783 -13.183 1.00 91.50 183 ALA A C 1
ATOM 1476 O O . ALA A 1 183 ? 1.570 -8.720 -13.744 1.00 91.50 183 ALA A O 1
ATOM 1477 N N . GLU A 1 184 ? 0.390 -6.823 -13.876 1.00 91.12 184 GLU A N 1
ATOM 1478 C CA . GLU A 1 184 ? 0.428 -6.750 -15.342 1.00 91.12 184 GLU A CA 1
ATOM 1479 C C . GLU A 1 184 ? 1.848 -6.463 -15.856 1.00 91.12 184 GLU A C 1
ATOM 1481 O O . GLU A 1 184 ? 2.322 -7.117 -16.788 1.00 91.12 184 GLU A O 1
ATOM 1486 N N . ILE A 1 185 ? 2.573 -5.541 -15.219 1.00 89.50 185 ILE A N 1
ATOM 1487 C CA . ILE A 1 185 ? 3.964 -5.237 -15.581 1.00 89.50 185 ILE A CA 1
ATOM 1488 C C . ILE A 1 185 ? 4.849 -6.472 -15.410 1.00 89.50 185 ILE A C 1
ATOM 1490 O O . ILE A 1 185 ? 5.546 -6.872 -16.344 1.00 89.50 185 ILE A O 1
ATOM 1494 N N . VAL A 1 186 ? 4.806 -7.109 -14.243 1.00 88.75 186 VAL A N 1
ATOM 1495 C CA . VAL A 1 186 ? 5.644 -8.279 -13.948 1.00 88.75 186 VAL A CA 1
ATOM 1496 C C . VAL A 1 186 ? 5.181 -9.514 -14.726 1.00 88.75 186 VAL A C 1
ATOM 1498 O O . VAL A 1 186 ? 5.998 -10.327 -15.152 1.00 88.75 186 VAL A O 1
ATOM 1501 N N . GLY A 1 187 ? 3.875 -9.672 -14.934 1.00 87.69 187 GLY A N 1
ATOM 1502 C CA . GLY A 1 187 ? 3.284 -10.842 -15.581 1.00 87.69 187 GLY A CA 1
ATOM 1503 C C . GLY A 1 187 ? 3.326 -10.808 -17.107 1.00 87.69 187 GLY A C 1
ATOM 1504 O O . GLY A 1 187 ? 3.356 -11.868 -17.732 1.00 87.69 187 GLY A O 1
ATOM 1505 N N . VAL A 1 188 ? 3.345 -9.618 -17.714 1.00 89.50 188 VAL A N 1
ATOM 1506 C CA . VAL A 1 188 ? 3.284 -9.441 -19.174 1.00 89.50 188 VAL A CA 1
ATOM 1507 C C . VAL A 1 188 ? 4.528 -8.727 -19.693 1.00 89.50 188 VAL A C 1
ATOM 1509 O O . VAL A 1 188 ? 5.253 -9.278 -20.524 1.00 89.50 188 VAL A O 1
ATOM 1512 N N . LYS A 1 189 ? 4.831 -7.533 -19.170 1.00 89.94 189 LYS A N 1
ATOM 1513 C CA . LYS A 1 189 ? 5.896 -6.669 -19.709 1.00 89.94 189 LYS A CA 1
ATOM 1514 C C . LYS A 1 189 ? 7.302 -7.186 -19.417 1.00 89.94 189 LYS A C 1
ATOM 1516 O O . LYS A 1 189 ? 8.163 -7.141 -20.293 1.00 89.94 189 LYS A O 1
ATOM 1521 N N . TYR A 1 190 ? 7.538 -7.723 -18.227 1.00 89.38 190 TYR A N 1
ATOM 1522 C CA . TYR A 1 190 ? 8.822 -8.328 -17.862 1.00 89.38 190 TYR A CA 1
ATOM 1523 C C . TYR A 1 190 ? 9.173 -9.534 -18.752 1.00 89.38 190 TYR A C 1
ATOM 1525 O O . TYR A 1 190 ? 10.280 -9.569 -19.290 1.00 89.38 190 TYR A O 1
ATOM 1533 N N . PRO A 1 191 ? 8.267 -10.509 -18.980 1.00 91.25 191 PRO A N 1
ATOM 1534 C CA . PRO A 1 191 ? 8.511 -11.598 -19.921 1.00 91.25 191 PRO A CA 1
ATOM 1535 C C . PRO A 1 191 ? 8.784 -11.147 -21.358 1.00 91.25 191 PRO A C 1
ATOM 1537 O O . PRO A 1 191 ? 9.606 -11.772 -22.026 1.00 91.25 191 PRO A O 1
ATOM 1540 N N . GLU A 1 192 ? 8.124 -10.088 -21.842 1.00 91.62 192 GLU A N 1
ATOM 1541 C CA . GLU A 1 192 ? 8.390 -9.507 -23.169 1.00 91.62 192 GLU A CA 1
ATOM 1542 C C . GLU A 1 192 ? 9.845 -9.020 -23.271 1.00 91.62 192 GLU A C 1
ATOM 1544 O O . GLU A 1 192 ? 10.574 -9.435 -24.176 1.00 91.62 192 GLU A O 1
ATOM 1549 N N . VAL A 1 193 ? 10.303 -8.232 -22.291 1.00 91.50 193 VAL A N 1
ATOM 1550 C CA . VAL A 1 193 ? 11.690 -7.734 -22.229 1.00 91.50 193 VAL A CA 1
ATOM 1551 C C . VAL A 1 193 ? 12.687 -8.880 -22.048 1.00 91.50 193 VAL A C 1
ATOM 1553 O O . VAL A 1 193 ? 13.708 -8.917 -22.727 1.00 91.50 193 VAL A O 1
ATOM 1556 N N . ARG A 1 194 ? 12.374 -9.870 -21.207 1.00 90.94 194 ARG A N 1
ATOM 1557 C CA . ARG A 1 194 ? 13.214 -11.057 -20.982 1.00 90.94 194 ARG A CA 1
ATOM 1558 C C . ARG A 1 194 ? 13.406 -11.900 -22.243 1.00 90.94 194 ARG A C 1
ATOM 1560 O O . ARG A 1 194 ? 14.483 -12.442 -22.471 1.00 90.94 194 ARG A O 1
ATOM 1567 N N . ARG A 1 195 ? 12.364 -12.038 -23.070 1.00 90.62 195 ARG A N 1
ATOM 1568 C CA . ARG A 1 195 ? 12.458 -12.735 -24.365 1.00 90.62 195 ARG A CA 1
ATOM 1569 C C . ARG A 1 195 ? 13.293 -11.945 -25.369 1.00 90.62 195 ARG A C 1
ATOM 1571 O O . ARG A 1 195 ? 13.975 -12.554 -26.187 1.00 90.62 195 ARG A O 1
ATOM 1578 N N . ALA A 1 196 ? 13.229 -10.617 -25.307 1.00 91.06 196 ALA A N 1
ATOM 1579 C CA . ALA A 1 196 ? 14.016 -9.726 -26.148 1.00 91.06 196 ALA A CA 1
ATOM 1580 C C . ALA A 1 196 ? 15.495 -9.656 -25.737 1.00 91.06 196 ALA A C 1
ATOM 1582 O O . ALA A 1 196 ? 16.348 -9.525 -26.614 1.00 91.06 196 ALA A O 1
ATOM 1583 N N . PHE A 1 197 ? 15.797 -9.761 -24.439 1.00 92.44 197 PHE A N 1
ATOM 1584 C CA . PHE A 1 197 ? 17.142 -9.607 -23.889 1.00 92.44 197 PHE A CA 1
ATOM 1585 C C . PHE A 1 197 ? 17.426 -10.621 -22.774 1.00 92.44 197 PHE A C 1
ATOM 1587 O O . PHE A 1 197 ? 16.864 -10.557 -21.680 1.00 92.44 197 PHE A O 1
ATOM 1594 N N . SER A 1 198 ? 18.362 -11.536 -23.031 1.00 89.38 198 SER A N 1
ATOM 1595 C CA . SER A 1 198 ? 18.710 -12.621 -22.106 1.00 89.38 198 SER A CA 1
ATOM 1596 C C . SER A 1 198 ? 19.399 -12.160 -20.817 1.00 89.38 198 SER A C 1
ATOM 1598 O O . SER A 1 198 ? 19.424 -12.906 -19.843 1.00 89.38 198 SER A O 1
ATOM 1600 N N . ASP A 1 199 ? 19.982 -10.961 -20.798 1.00 92.69 199 ASP A N 1
ATOM 1601 C CA . ASP A 1 199 ? 20.687 -10.398 -19.641 1.00 92.69 199 ASP A CA 1
ATOM 1602 C C . ASP A 1 199 ? 19.780 -9.602 -18.688 1.00 92.69 199 ASP A C 1
ATOM 1604 O O . ASP A 1 199 ? 20.232 -9.170 -17.627 1.00 92.69 199 ASP A O 1
ATOM 1608 N N . PHE A 1 200 ? 18.494 -9.457 -19.022 1.00 92.19 200 PHE A N 1
ATOM 1609 C CA . PHE A 1 200 ? 17.528 -8.723 -18.205 1.00 92.19 200 PHE A CA 1
ATOM 1610 C C . PHE A 1 200 ? 17.400 -9.285 -16.779 1.00 92.19 200 PHE A C 1
ATOM 1612 O O . PHE A 1 200 ? 17.436 -8.526 -15.814 1.00 92.19 200 PHE A O 1
ATOM 1619 N N . ASP A 1 201 ? 17.334 -10.613 -16.623 1.00 88.56 201 ASP A N 1
ATOM 1620 C CA . ASP A 1 201 ? 17.220 -11.249 -15.300 1.00 88.56 201 ASP A CA 1
ATOM 1621 C C . ASP A 1 201 ? 18.429 -10.931 -14.406 1.00 88.56 201 ASP A C 1
ATOM 1623 O O . ASP A 1 201 ? 18.276 -10.640 -1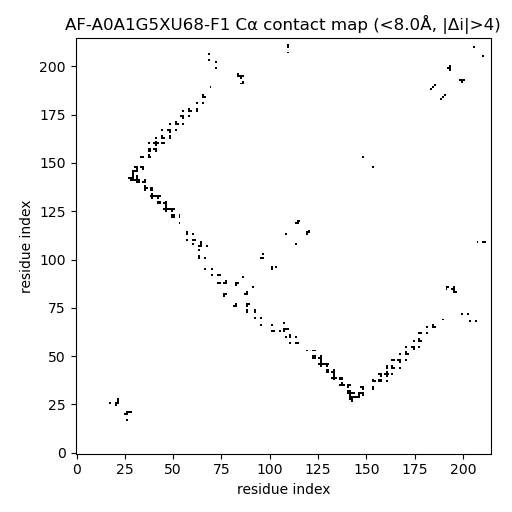3.216 1.00 88.56 201 ASP A O 1
ATOM 1627 N N . SER A 1 202 ? 19.633 -10.964 -14.986 1.00 90.06 202 SER A N 1
ATOM 1628 C CA . SER A 1 202 ? 20.879 -10.631 -14.292 1.00 90.06 202 SER A CA 1
ATOM 1629 C C . SER A 1 202 ? 20.884 -9.167 -13.856 1.00 90.06 202 SER A C 1
ATOM 1631 O O . SER A 1 202 ? 21.196 -8.873 -12.703 1.00 90.06 202 SER A O 1
ATOM 1633 N N . TYR A 1 203 ? 20.457 -8.260 -14.738 1.00 90.25 203 TYR A N 1
ATOM 1634 C CA . TYR A 1 203 ? 20.347 -6.836 -14.431 1.00 90.25 203 TYR A CA 1
ATOM 1635 C C . TYR A 1 203 ? 19.360 -6.555 -13.291 1.00 90.25 203 TYR A C 1
ATOM 1637 O O . TYR A 1 203 ? 19.670 -5.816 -12.350 1.00 90.25 203 TYR A O 1
ATOM 1645 N N . CYS A 1 204 ? 18.175 -7.174 -13.335 1.00 87.25 204 CYS A N 1
ATOM 1646 C CA . CYS A 1 204 ? 17.194 -7.083 -12.259 1.00 87.25 204 CYS A CA 1
ATOM 1647 C C . CYS A 1 204 ? 17.794 -7.572 -10.938 1.00 87.25 204 CYS A C 1
ATOM 1649 O O . CYS A 1 204 ? 17.730 -6.870 -9.928 1.00 87.25 204 CYS A O 1
ATOM 1651 N N . PHE A 1 205 ? 18.422 -8.750 -10.943 1.00 84.50 205 PHE A N 1
ATOM 1652 C CA . PHE A 1 205 ? 19.040 -9.322 -9.751 1.00 84.50 205 PHE A CA 1
ATOM 1653 C C . PHE A 1 205 ? 20.100 -8.395 -9.139 1.00 84.50 205 PHE A C 1
ATOM 1655 O O . PHE A 1 205 ? 20.115 -8.198 -7.921 1.00 84.50 205 PHE A O 1
ATOM 1662 N N . GLU A 1 206 ? 20.946 -7.772 -9.961 1.00 83.44 206 GLU A N 1
ATOM 1663 C CA . GLU A 1 206 ? 21.934 -6.795 -9.498 1.00 83.44 206 GLU A CA 1
ATOM 1664 C C . GLU A 1 206 ? 21.278 -5.560 -8.871 1.00 83.44 206 GLU A C 1
ATOM 1666 O O . GLU A 1 206 ? 21.661 -5.150 -7.770 1.00 83.44 206 GLU A O 1
ATOM 1671 N N . CYS A 1 207 ? 20.238 -5.012 -9.508 1.00 81.69 207 CYS A N 1
ATOM 1672 C CA . CYS A 1 207 ? 19.503 -3.857 -8.993 1.00 81.69 207 CYS A CA 1
ATOM 1673 C C . CYS A 1 207 ? 18.861 -4.131 -7.625 1.00 81.69 207 CYS A C 1
ATOM 1675 O O . CYS A 1 207 ? 18.908 -3.272 -6.739 1.00 81.69 207 CYS A O 1
ATOM 1677 N N . TYR A 1 208 ? 18.301 -5.328 -7.426 1.00 76.12 208 TYR A N 1
ATOM 1678 C CA . TYR A 1 208 ? 17.661 -5.710 -6.166 1.00 76.12 208 TYR A CA 1
ATOM 1679 C C . TYR A 1 208 ? 18.656 -6.149 -5.077 1.00 76.12 208 TYR A C 1
ATOM 1681 O O . TYR A 1 208 ? 18.333 -6.041 -3.892 1.00 76.12 208 TYR A O 1
ATOM 1689 N N . ARG A 1 209 ? 19.864 -6.612 -5.435 1.00 68.50 209 ARG A N 1
ATOM 1690 C CA . ARG A 1 209 ? 20.875 -7.101 -4.478 1.00 68.50 209 ARG A CA 1
ATOM 1691 C C . ARG A 1 209 ? 21.881 -6.036 -4.026 1.00 68.50 209 ARG A C 1
ATOM 1693 O O . ARG A 1 209 ? 22.232 -6.026 -2.848 1.00 68.50 209 ARG A O 1
ATOM 1700 N N . TYR A 1 210 ? 22.355 -5.172 -4.929 1.00 51.69 210 TYR A N 1
ATOM 1701 C CA . TYR A 1 210 ? 23.557 -4.348 -4.703 1.00 51.69 210 TYR A CA 1
ATOM 1702 C C . TYR A 1 210 ? 23.312 -2.869 -4.398 1.00 51.69 210 TYR A C 1
ATOM 1704 O O . TYR A 1 210 ? 24.226 -2.189 -3.935 1.00 51.69 210 TYR A O 1
ATOM 1712 N N . LYS A 1 211 ? 22.091 -2.344 -4.541 1.00 52.00 211 LYS A N 1
ATOM 1713 C CA . LYS A 1 211 ? 21.772 -0.974 -4.089 1.00 52.00 211 LYS A CA 1
ATOM 1714 C C . LYS A 1 211 ? 21.559 -0.875 -2.572 1.00 52.00 211 LYS A C 1
ATOM 1716 O O . LYS A 1 211 ? 20.602 -0.275 -2.109 1.00 52.00 211 LYS A O 1
ATOM 1721 N N . LYS A 1 212 ? 22.474 -1.491 -1.824 1.00 43.12 212 LYS A N 1
ATOM 1722 C CA . LYS A 1 212 ? 22.612 -1.433 -0.366 1.00 43.12 212 LYS A CA 1
ATOM 1723 C C . LYS A 1 212 ? 23.821 -0.587 0.076 1.00 43.12 212 LYS A C 1
ATOM 1725 O O . LYS A 1 212 ? 24.086 -0.499 1.266 1.00 43.12 212 LYS A O 1
ATOM 1730 N N . GLU A 1 213 ? 24.594 -0.026 -0.862 1.00 34.38 213 GLU A N 1
ATOM 1731 C CA . GLU A 1 213 ? 25.969 0.442 -0.588 1.00 34.38 213 GLU A CA 1
ATOM 1732 C C . GLU A 1 213 ? 26.321 1.858 -1.078 1.00 34.38 213 GLU A C 1
ATOM 1734 O O . GLU A 1 213 ? 27.497 2.168 -1.246 1.00 34.38 213 GLU A O 1
ATOM 1739 N N . LYS A 1 214 ? 25.353 2.758 -1.284 1.00 34.06 214 LYS A N 1
ATOM 1740 C CA . LYS A 1 214 ? 25.679 4.187 -1.461 1.00 34.06 214 LYS A CA 1
ATOM 1741 C C . LYS A 1 214 ? 24.684 5.089 -0.734 1.00 34.06 214 LYS A C 1
ATOM 1743 O O . LYS A 1 214 ? 23.791 5.652 -1.361 1.00 34.06 214 LYS A O 1
ATOM 1748 N N . GLU A 1 215 ? 24.873 5.191 0.580 1.00 35.31 215 GLU A N 1
ATOM 1749 C CA . GLU A 1 215 ? 24.708 6.451 1.323 1.00 35.31 215 GLU A CA 1
ATOM 1750 C C . GLU A 1 215 ? 26.091 7.086 1.497 1.00 35.31 215 GLU A C 1
ATOM 1752 O O . GLU A 1 215 ? 27.039 6.332 1.822 1.00 35.31 215 GLU A O 1
#

Foldseek 3Di:
DVVVVVVVVVVVVVVVVQVVCVVVVNAPFAPCLLVLVLLLLLLLLLLLLLVLVLLLVLLLLVLQQLLVLLLVVLVVCVVVVNDFPLDDSVVLSVVSCPPPSHDPPDDRDQSVCSCVDPVNVVSNVSSVVSNVVSVVSNPPRRRPPDPPDDVVVSVVSNVSSVVSNVVSVVSVVSSVVSVVSSCCCVVPVLVSVCVRDVCSVVSSVCSNPPVPPDD

Mean predicted aligned error: 8.51 Å

Nearest PDB structures (foldseek):
  8auw-assembly1_D  TM=2.466E-01  e=8.179E+00  Homo sapiens

Secondary structure (DSSP, 8-state):
-HHHHHHHHHHHHHHHHHHHHHHTTSS---TTHHHHHHHHHHHHHHHHHHHHHHHHHHHHHHHHHHHHHHHHHHHHHHHTT---SS--HHHHHHHHHTSTT--TTPPP--HHHHTTSHHHHHHHHHHHHHHHHHHHHHHHGGG-SS----HHHHHHHHHHHHHHHHHHHHHHHHHHHHHHHHHHIIIIIHHHHHHH-TTHHHHHHHHHHHTTS--

Solvent-accessible surface area (backbone atoms only — not comparable to full-atom values): 11688 Å² total; per-residue (Å²): 115,81,76,56,58,56,53,54,52,50,52,50,50,50,51,51,49,53,52,52,35,33,76,70,68,75,39,82,71,34,87,21,47,63,48,15,53,24,50,17,47,27,29,38,26,52,12,48,37,39,48,48,53,49,50,37,55,51,51,49,42,45,38,52,44,55,53,49,54,53,43,53,53,45,53,52,34,56,77,66,72,59,84,44,98,78,52,62,57,71,63,50,46,52,53,58,68,64,40,90,84,63,60,94,81,66,74,88,55,53,68,91,50,48,68,70,36,70,67,47,46,51,44,51,50,49,18,50,51,29,38,54,50,13,52,49,37,46,66,52,42,24,63,40,92,59,88,74,78,46,70,70,56,38,52,51,41,37,53,52,18,52,54,40,45,53,51,36,52,53,44,50,54,54,36,50,54,50,51,53,53,36,48,46,41,62,69,48,53,46,54,54,52,40,74,54,33,84,59,47,63,59,53,51,51,48,60,76,66,59,76,82,76,83,133

Radius of gyration: 25.21 Å; Cα contacts (8 Å, |Δi|>4): 192; chains: 1; bounding box: 52×31×74 Å

pLDDT: mean 84.39, std 12.63, range [34.06, 96.94]